Protein AF-A0A6I7Q7Q7-F1 (afdb_monomer_lite)

pLDDT: mean 80.79, std 15.08, range [44.06, 97.94]

Radius of gyration: 27.48 Å; chains: 1; bounding box: 66×30×80 Å

Secondary structure (DSSP, 8-state):
-HHHHHHHHHHHHHHHHHHHTTT----GGGHHHHHHHHHHHHHHHHHH-TT-EETTEEHHHHHHHHHHHHHHHHHHTS--HHHHHHHHHHHHHHHTTSHHHHHHHHHHHHHTT-HHHHHHHHHHHHHHS-SSTTHHHHHHHHHHHHHHHHHHHHHHHHHTTHHHHHHHHHHHHHHHHHHHHS--HHHHHHHHHHHHHHHHHHHHH--

Foldseek 3Di:
DVLQVQLVVLLVVLVVVCVVCVNPCPPCVVSVVSLVSSLVSLVVVCVVPVQDDDPNHGSLLSNLSSLLSVLVNCCNNVVNLVSSCVSLVSSCVRPVLALSSLLSQLVSCVSVVVLVSNLVSLVSSLVSDDPDPVNVVSVVSNCVSVVVVVVVVVVVVCVVCPVVVVVVVVVLVVLVVVCVVDVDVVSVVVNVVVVVVVVVVVVVVVD

Structure (mmCIF, N/CA/C/O backbone):
data_AF-A0A6I7Q7Q7-F1
#
_entry.id   AF-A0A6I7Q7Q7-F1
#
loop_
_atom_site.group_PDB
_atom_site.id
_atom_site.type_symbol
_atom_site.label_atom_id
_atom_site.label_alt_id
_atom_site.label_comp_id
_atom_site.label_asym_id
_atom_site.label_entity_id
_atom_site.label_seq_id
_atom_site.pdbx_PDB_ins_code
_atom_site.Cartn_x
_atom_site.Cartn_y
_atom_site.Cartn_z
_atom_site.occupancy
_atom_site.B_iso_or_equiv
_atom_site.auth_seq_id
_atom_site.auth_comp_id
_atom_site.auth_asym_id
_atom_site.auth_atom_id
_atom_site.pdbx_PDB_model_num
ATOM 1 N N . MET A 1 1 ? -17.753 1.278 19.383 1.00 64.31 1 MET A N 1
ATOM 2 C CA . MET A 1 1 ? -18.308 1.015 18.035 1.00 64.31 1 MET A CA 1
ATOM 3 C C . MET A 1 1 ? -18.525 2.284 17.211 1.00 64.31 1 MET A C 1
ATOM 5 O O . MET A 1 1 ? -17.994 2.345 16.115 1.00 64.31 1 MET A O 1
ATOM 9 N N . GLN A 1 2 ? -19.204 3.325 17.717 1.00 84.56 2 GLN A N 1
ATOM 10 C CA . GLN A 1 2 ? -19.480 4.545 16.929 1.00 84.56 2 GLN A CA 1
ATOM 11 C C . GLN A 1 2 ? -18.219 5.248 16.371 1.00 84.56 2 GLN A C 1
ATOM 13 O O . GLN A 1 2 ? -18.250 5.724 15.243 1.00 84.56 2 GLN A O 1
ATOM 18 N N . ALA A 1 3 ? -17.107 5.260 17.116 1.00 83.94 3 ALA A N 1
ATOM 19 C CA . ALA A 1 3 ? -15.824 5.809 16.654 1.00 83.94 3 ALA A CA 1
ATOM 20 C C . ALA A 1 3 ? -15.218 5.023 15.472 1.00 83.94 3 ALA A C 1
ATOM 22 O O . ALA A 1 3 ? -14.755 5.613 14.501 1.00 83.94 3 ALA A O 1
ATOM 23 N N . LEU A 1 4 ? -15.287 3.686 15.502 1.00 86.94 4 LEU A N 1
ATOM 24 C CA . LEU A 1 4 ? -14.744 2.838 14.434 1.00 86.94 4 LEU A CA 1
ATOM 25 C C . LEU A 1 4 ? -15.575 2.955 13.145 1.00 86.94 4 LEU A C 1
ATOM 27 O O . LEU A 1 4 ? -15.013 3.046 12.061 1.00 86.94 4 LEU A O 1
ATOM 31 N N . ALA A 1 5 ? -16.899 3.075 13.275 1.00 88.69 5 ALA A N 1
ATOM 32 C CA . ALA A 1 5 ? -17.790 3.361 12.150 1.00 88.69 5 ALA A CA 1
ATOM 33 C C . ALA A 1 5 ? -17.533 4.749 11.522 1.00 88.69 5 ALA A C 1
ATOM 35 O O . ALA A 1 5 ? -17.623 4.908 10.308 1.00 88.69 5 ALA A O 1
ATOM 36 N N . ARG A 1 6 ? -17.177 5.764 12.327 1.00 89.44 6 ARG A N 1
ATOM 37 C CA . ARG A 1 6 ? -16.763 7.081 11.806 1.00 89.44 6 ARG A CA 1
ATOM 38 C C . ARG A 1 6 ? -15.438 7.005 11.056 1.00 89.44 6 ARG A C 1
ATOM 40 O O . ARG A 1 6 ? -15.322 7.591 9.986 1.00 89.44 6 ARG A O 1
ATOM 47 N N . ALA A 1 7 ? -14.458 6.285 11.603 1.00 87.25 7 ALA A N 1
ATOM 48 C CA . ALA A 1 7 ? -13.179 6.079 10.933 1.00 87.25 7 ALA A CA 1
ATOM 49 C C . ALA A 1 7 ? -13.357 5.360 9.587 1.00 87.25 7 ALA A C 1
ATOM 51 O O . ALA A 1 7 ? -12.779 5.785 8.592 1.00 87.25 7 ALA A O 1
ATOM 52 N N . GLU A 1 8 ? -14.202 4.328 9.539 1.00 90.69 8 GLU A N 1
ATOM 53 C CA . GLU A 1 8 ? -14.578 3.643 8.298 1.00 90.69 8 GLU A CA 1
ATOM 54 C C . GLU A 1 8 ? -15.187 4.608 7.273 1.00 90.69 8 GLU A C 1
ATOM 56 O O . GLU A 1 8 ? -14.752 4.617 6.124 1.00 90.69 8 GLU A O 1
ATOM 61 N N . ALA A 1 9 ? -16.133 5.459 7.684 1.00 90.06 9 ALA A N 1
ATOM 62 C CA . ALA A 1 9 ? -16.759 6.430 6.788 1.00 90.06 9 ALA A CA 1
ATOM 63 C C . ALA A 1 9 ? -15.745 7.429 6.198 1.00 90.06 9 ALA A C 1
ATOM 65 O O . ALA A 1 9 ? -15.763 7.681 4.995 1.00 90.06 9 ALA A O 1
ATOM 66 N N . LEU A 1 10 ? -14.825 7.943 7.022 1.00 89.06 10 LEU A N 1
ATOM 67 C CA . LEU A 1 10 ? -13.757 8.849 6.581 1.00 89.06 10 LEU A CA 1
ATOM 68 C C . LEU A 1 10 ? -12.797 8.168 5.593 1.00 89.06 10 LEU A C 1
ATOM 70 O O . LEU A 1 10 ? -12.411 8.760 4.589 1.00 89.06 10 LEU A O 1
ATOM 74 N N . VAL A 1 11 ? -12.417 6.913 5.853 1.00 88.00 11 VAL A N 1
ATOM 75 C CA . VAL A 1 11 ? -11.558 6.143 4.938 1.00 88.00 11 VAL A CA 1
ATOM 76 C C . VAL A 1 11 ? -12.281 5.852 3.623 1.00 88.00 11 VAL A C 1
ATOM 78 O O . VAL A 1 11 ? -11.675 5.975 2.562 1.00 88.00 11 VAL A O 1
ATOM 81 N N . ALA A 1 12 ? -13.569 5.507 3.673 1.00 87.50 12 ALA A N 1
ATOM 82 C CA . ALA A 1 12 ? -14.373 5.261 2.481 1.00 87.50 12 ALA A CA 1
ATOM 83 C C . ALA A 1 12 ? -14.490 6.514 1.599 1.00 87.50 12 ALA A C 1
ATOM 85 O O . ALA A 1 12 ? -14.380 6.412 0.380 1.00 87.50 12 ALA A O 1
ATOM 86 N N . GLU A 1 13 ? -14.648 7.700 2.194 1.00 85.06 13 GLU A N 1
ATOM 87 C CA . GLU A 1 13 ? -14.657 8.972 1.462 1.00 85.06 13 GLU A CA 1
ATOM 88 C C . GLU A 1 13 ? -13.333 9.215 0.720 1.00 85.06 13 GLU A C 1
ATOM 90 O O . GLU A 1 13 ? -13.333 9.557 -0.467 1.00 85.06 13 GLU A O 1
ATOM 95 N N . VAL A 1 14 ? -12.200 8.968 1.388 1.00 83.62 14 VAL A N 1
ATOM 96 C CA . VAL A 1 14 ? -10.869 9.061 0.769 1.00 83.62 14 VAL A CA 1
ATOM 97 C C . VAL A 1 14 ? -10.751 8.080 -0.397 1.00 83.62 14 VAL A C 1
ATOM 99 O O . VAL A 1 14 ? -10.344 8.471 -1.486 1.00 83.62 14 VAL A O 1
ATOM 102 N N . GLU A 1 15 ? -11.149 6.823 -0.213 1.00 80.38 15 GLU A N 1
ATOM 103 C CA . GLU A 1 15 ? -11.048 5.792 -1.250 1.00 80.38 15 GLU A CA 1
ATOM 104 C C . GLU A 1 15 ? -11.933 6.066 -2.468 1.00 80.38 15 GLU A C 1
ATOM 106 O O . GLU A 1 15 ? -11.463 5.937 -3.599 1.00 80.38 15 GLU A O 1
ATOM 111 N N . VAL A 1 16 ? -13.184 6.485 -2.260 1.00 77.19 16 VAL A N 1
ATOM 112 C CA . VAL A 1 16 ? -14.093 6.864 -3.352 1.00 77.19 16 VAL A CA 1
ATOM 113 C C . VAL A 1 16 ? -13.509 8.032 -4.140 1.00 77.19 16 VAL A C 1
ATOM 115 O O . VAL A 1 16 ? -13.499 8.004 -5.372 1.00 77.19 16 VAL A O 1
ATOM 118 N N . THR A 1 17 ? -12.966 9.034 -3.447 1.00 69.31 17 THR A N 1
ATOM 119 C CA . THR A 1 17 ? -12.358 10.190 -4.112 1.00 69.31 17 THR A CA 1
ATOM 120 C C . THR A 1 17 ? -11.103 9.781 -4.888 1.00 69.31 17 THR A C 1
ATOM 122 O O . THR A 1 17 ? -10.924 10.192 -6.032 1.00 69.31 17 THR A O 1
ATOM 125 N N . LEU A 1 18 ? -10.267 8.899 -4.332 1.00 67.56 18 LEU A N 1
ATOM 126 C CA . LEU A 1 18 ? -9.094 8.350 -5.022 1.00 67.56 18 LEU A CA 1
ATOM 127 C C . LEU A 1 18 ? -9.467 7.559 -6.287 1.00 67.56 18 LEU A C 1
ATOM 129 O O . LEU A 1 18 ? -8.812 7.706 -7.322 1.00 67.56 18 LEU A O 1
ATOM 133 N N . GLN A 1 19 ? -10.534 6.757 -6.233 1.00 66.50 19 GLN A N 1
ATOM 134 C CA . GLN A 1 19 ? -11.041 6.012 -7.389 1.00 66.50 19 GLN A CA 1
ATOM 135 C C . GLN A 1 19 ? -11.575 6.943 -8.485 1.00 66.50 19 GLN A C 1
ATOM 137 O O . GLN A 1 19 ? -11.262 6.753 -9.662 1.00 66.50 19 GLN A O 1
ATOM 142 N N . GLN A 1 20 ? -12.334 7.978 -8.111 1.00 61.12 20 GLN A N 1
ATOM 143 C CA . GLN A 1 20 ? -12.886 8.969 -9.045 1.00 61.12 20 GLN A CA 1
ATOM 144 C C . GLN A 1 20 ? -11.802 9.782 -9.758 1.00 61.12 20 GLN A C 1
ATOM 146 O O . GLN A 1 20 ? -11.981 10.188 -10.907 1.00 61.12 20 GLN A O 1
ATOM 151 N N . LEU A 1 21 ? -10.651 9.969 -9.115 1.00 56.84 21 LEU A N 1
ATOM 152 C CA . LEU A 1 21 ? -9.500 10.643 -9.703 1.00 56.84 21 LEU A CA 1
ATOM 153 C C . LEU A 1 21 ? -8.709 9.759 -10.688 1.00 56.84 21 LEU A C 1
ATOM 155 O O . LEU A 1 21 ? -7.753 10.224 -11.312 1.00 56.84 21 LEU A O 1
ATOM 159 N N . GLY A 1 22 ? -9.090 8.490 -10.878 1.00 52.16 22 GLY A N 1
ATOM 160 C CA . GLY A 1 22 ? -8.488 7.605 -11.881 1.00 52.16 22 GLY A CA 1
ATOM 161 C C . GLY A 1 22 ? -6.988 7.369 -11.672 1.00 52.16 22 GLY A C 1
ATOM 162 O O . GLY A 1 22 ? -6.253 7.180 -12.643 1.00 52.16 22 GLY A O 1
ATOM 163 N N . GLY A 1 23 ? -6.517 7.436 -10.423 1.00 53.44 23 GLY A N 1
ATOM 164 C CA . GLY A 1 23 ? -5.094 7.346 -10.082 1.00 53.44 23 GLY A CA 1
ATOM 165 C C . GLY A 1 23 ? -4.289 8.626 -10.349 1.00 53.44 23 GLY A C 1
ATOM 166 O O . GLY A 1 23 ? -3.063 8.603 -10.236 1.00 53.44 23 GLY A O 1
ATOM 167 N N . LYS A 1 24 ? -4.944 9.744 -10.693 1.00 52.56 24 LYS A N 1
ATOM 168 C CA . LYS A 1 24 ? -4.334 11.078 -10.658 1.00 52.56 24 LYS A CA 1
ATOM 169 C C . LYS A 1 24 ? -4.471 11.618 -9.240 1.00 52.56 24 LYS A C 1
ATOM 171 O O . LYS A 1 24 ? -5.480 12.209 -8.888 1.00 52.56 24 LYS A O 1
ATOM 176 N N . TYR A 1 25 ? -3.464 11.354 -8.420 1.00 55.12 25 TYR A N 1
ATOM 177 C CA . TYR A 1 25 ? -3.335 11.930 -7.087 1.00 55.12 25 TYR A CA 1
ATOM 178 C C . TYR A 1 25 ? -3.125 13.444 -7.237 1.00 55.12 25 TYR A C 1
ATOM 180 O O . TYR A 1 25 ? -1.995 13.889 -7.385 1.00 55.12 25 TYR A O 1
ATOM 188 N N . GLU A 1 26 ? -4.219 14.205 -7.347 1.00 55.16 26 GLU A N 1
ATOM 189 C CA . GLU A 1 26 ? -4.274 15.600 -6.922 1.00 55.16 26 GLU A CA 1
ATOM 190 C C . GLU A 1 26 ? -5.693 15.947 -6.419 1.00 55.16 26 GLU A C 1
ATOM 192 O O . GLU A 1 26 ? -6.673 15.630 -7.100 1.00 55.16 26 GLU A O 1
ATOM 197 N N . PRO A 1 27 ? -5.843 16.630 -5.267 1.00 59.84 27 PRO A N 1
ATOM 198 C CA . PRO A 1 27 ? -4.787 17.077 -4.375 1.00 59.84 27 PRO A CA 1
ATOM 199 C C . PRO A 1 27 ? -4.904 16.304 -3.050 1.00 59.84 27 PRO A C 1
ATOM 201 O O . PRO A 1 27 ? -5.651 16.676 -2.146 1.00 59.84 27 PRO A O 1
ATOM 204 N N . GLY A 1 28 ? -4.160 15.211 -2.899 1.00 58.75 28 GLY A N 1
ATOM 205 C CA . GLY A 1 28 ? -4.201 14.325 -1.731 1.00 58.75 28 GLY A CA 1
ATOM 206 C C . GLY A 1 28 ? -3.865 14.993 -0.391 1.00 58.75 28 GLY A C 1
ATOM 207 O O . GLY A 1 28 ? -4.132 14.419 0.666 1.00 58.75 28 GLY A O 1
ATOM 208 N N . HIS A 1 29 ? -3.396 16.247 -0.402 1.00 66.38 29 HIS A N 1
ATOM 209 C CA . HIS A 1 29 ? -3.356 17.110 0.782 1.00 66.38 29 HIS A CA 1
ATOM 210 C C . HIS A 1 29 ? -4.716 17.242 1.499 1.00 66.38 29 HIS A C 1
ATOM 212 O O . HIS A 1 29 ? -4.737 17.372 2.722 1.00 66.38 29 HIS A O 1
ATOM 218 N N . SER A 1 30 ? -5.847 17.140 0.785 1.00 75.69 30 SER A N 1
ATOM 219 C CA . SER A 1 30 ? -7.186 17.220 1.378 1.00 75.69 30 SER A CA 1
ATOM 220 C C . SER A 1 30 ? -7.563 15.945 2.129 1.00 75.69 30 SER A C 1
ATOM 222 O O . SER A 1 30 ? -8.459 15.976 2.967 1.00 75.69 30 SER A O 1
ATOM 224 N N . PHE A 1 31 ? -6.869 14.830 1.871 1.00 84.38 31 PHE A N 1
ATOM 225 C CA . PHE A 1 31 ? -7.132 13.551 2.528 1.00 84.38 31 PHE A CA 1
ATOM 226 C C . PHE A 1 31 ? -6.393 13.400 3.855 1.00 84.38 31 PHE A C 1
ATOM 228 O O . PHE A 1 31 ? -6.870 12.669 4.719 1.00 84.38 31 PHE A O 1
ATOM 235 N N . LEU A 1 32 ? -5.257 14.084 4.057 1.00 86.94 32 LEU A N 1
ATOM 236 C CA . LEU A 1 32 ? -4.498 13.969 5.309 1.00 86.94 32 LEU A CA 1
ATOM 237 C C . LEU A 1 32 ? -5.335 14.317 6.548 1.00 86.94 32 LEU A C 1
ATOM 239 O O . LEU A 1 32 ? -5.337 13.497 7.461 1.00 86.94 32 LEU A O 1
ATOM 243 N N . PRO A 1 33 ? -6.105 15.425 6.587 1.00 90.19 33 PRO A N 1
ATOM 244 C CA . PRO A 1 33 ? -6.953 15.725 7.739 1.00 90.19 33 PRO A CA 1
ATOM 245 C C . PRO A 1 33 ? -7.993 14.634 8.024 1.00 90.19 33 PRO A C 1
ATOM 247 O O . PRO A 1 33 ? -8.180 14.249 9.177 1.00 90.19 33 PRO A O 1
ATOM 250 N N . ALA A 1 34 ? -8.631 14.088 6.982 1.00 91.06 34 ALA A N 1
ATOM 251 C CA . ALA A 1 34 ? -9.607 13.008 7.127 1.00 91.06 34 ALA A CA 1
ATOM 252 C C . ALA A 1 34 ? -8.951 11.717 7.649 1.00 91.06 34 ALA A C 1
ATOM 254 O O . ALA A 1 34 ? -9.480 11.067 8.550 1.00 91.06 34 ALA A O 1
ATOM 255 N N . LEU A 1 35 ? -7.765 11.372 7.137 1.00 93.62 35 LEU A N 1
ATOM 256 C CA . LEU A 1 35 ? -6.991 10.214 7.589 1.00 93.62 35 LEU A CA 1
ATOM 257 C C . LEU A 1 35 ? -6.434 10.401 9.010 1.00 93.62 35 LEU A C 1
ATOM 259 O O . LEU A 1 35 ? -6.387 9.437 9.771 1.00 93.62 35 LEU A O 1
ATOM 263 N N . ASP A 1 36 ? -6.040 11.618 9.391 1.00 94.56 36 ASP A N 1
ATOM 264 C CA . ASP A 1 36 ? -5.619 11.963 10.753 1.00 94.56 36 ASP A CA 1
ATOM 265 C C . ASP A 1 36 ? -6.777 11.802 11.741 1.00 94.56 36 ASP A C 1
ATOM 267 O O . ASP A 1 36 ? -6.618 11.181 12.796 1.00 94.56 36 ASP A O 1
ATOM 271 N N . GLN A 1 37 ? -7.962 12.294 11.374 1.00 94.75 37 GLN A N 1
ATOM 272 C CA . GLN A 1 37 ? -9.166 12.128 12.178 1.00 94.75 37 GLN A CA 1
ATOM 273 C C . GLN A 1 37 ? -9.574 10.651 12.278 1.00 94.75 37 GLN A C 1
ATOM 275 O O . GLN A 1 37 ? -9.862 10.170 13.375 1.00 94.75 37 GLN A O 1
ATOM 280 N N . ALA A 1 38 ? -9.534 9.902 11.172 1.00 95.19 38 ALA A N 1
ATOM 281 C CA . ALA A 1 38 ? -9.803 8.466 11.178 1.00 95.19 38 ALA A CA 1
ATOM 282 C C . ALA A 1 38 ? -8.810 7.707 12.075 1.00 95.19 38 ALA A C 1
ATOM 284 O O . ALA A 1 38 ? -9.208 6.817 12.830 1.00 95.19 38 ALA A O 1
ATOM 285 N N . GLU A 1 39 ? -7.523 8.069 12.043 1.00 96.12 39 GLU A N 1
ATOM 286 C CA . GLU A 1 39 ? -6.494 7.485 12.908 1.00 96.12 39 GLU A CA 1
ATOM 287 C C . GLU A 1 39 ? -6.792 7.757 14.388 1.00 96.12 39 GLU A C 1
ATOM 289 O O . GLU A 1 39 ? -6.698 6.843 15.213 1.00 96.12 39 GLU A O 1
ATOM 294 N N . GLN A 1 40 ? -7.182 8.988 14.732 1.00 95.75 40 GLN A N 1
ATOM 295 C CA . GLN A 1 40 ? -7.541 9.372 16.097 1.00 95.75 40 GLN A CA 1
ATOM 296 C C . GLN A 1 40 ? -8.760 8.593 16.609 1.00 95.75 40 GLN A C 1
ATOM 298 O O . GLN A 1 40 ? -8.692 7.996 17.685 1.00 95.75 40 GLN A O 1
ATOM 303 N N . GLU A 1 41 ? -9.840 8.548 15.830 1.00 94.12 41 GLU A N 1
ATOM 304 C CA . GLU A 1 41 ? -11.072 7.820 16.165 1.00 94.12 41 GLU A CA 1
ATOM 305 C C . GLU A 1 41 ? -10.800 6.314 16.325 1.00 94.12 41 GLU A C 1
ATOM 307 O O . GLU A 1 41 ? -11.255 5.681 17.281 1.00 94.12 41 GLU A O 1
ATOM 312 N N . THR A 1 42 ? -9.968 5.737 15.453 1.00 94.81 42 THR A N 1
ATOM 313 C CA . THR A 1 42 ? -9.583 4.320 15.539 1.00 94.81 42 THR A CA 1
ATOM 314 C C . THR A 1 42 ? -8.715 4.044 16.770 1.00 94.81 42 THR A C 1
ATOM 316 O O . THR A 1 42 ? -8.907 3.039 17.457 1.00 94.81 42 THR A O 1
ATOM 319 N N . ARG A 1 43 ? -7.781 4.942 17.116 1.00 95.00 43 ARG A N 1
ATOM 320 C CA . ARG A 1 43 ? -6.987 4.830 18.353 1.00 95.00 43 ARG A CA 1
ATOM 321 C C . ARG A 1 43 ? -7.861 4.921 19.597 1.00 95.00 43 ARG A C 1
ATOM 323 O O . ARG A 1 43 ? -7.646 4.151 20.531 1.00 95.00 43 ARG A O 1
ATOM 330 N N . GLN A 1 44 ? -8.846 5.815 19.605 1.00 93.81 44 GLN A N 1
ATOM 331 C CA . GLN A 1 44 ? -9.809 5.916 20.697 1.00 93.81 44 GLN A CA 1
ATOM 332 C C . GLN A 1 44 ? -10.652 4.640 20.805 1.00 93.81 44 GLN A C 1
ATOM 334 O O . GLN A 1 44 ? -10.808 4.102 21.899 1.00 93.81 44 GLN A O 1
ATOM 339 N N . ALA A 1 45 ? -11.133 4.104 19.679 1.00 92.81 45 ALA A N 1
ATOM 340 C CA . ALA A 1 45 ? -11.843 2.828 19.652 1.00 92.81 45 ALA A CA 1
ATOM 341 C C . ALA A 1 45 ? -10.987 1.693 20.239 1.00 92.81 45 ALA A C 1
ATOM 343 O O . ALA A 1 45 ? -11.479 0.949 21.080 1.00 92.81 45 ALA A O 1
ATOM 344 N N . ARG A 1 46 ? -9.698 1.623 19.879 1.00 94.38 46 ARG A N 1
ATOM 345 C CA . ARG A 1 46 ? -8.743 0.626 20.393 1.00 94.38 46 ARG A CA 1
ATOM 346 C C . ARG A 1 46 ? -8.486 0.749 21.893 1.00 94.38 46 ARG A C 1
ATOM 348 O O . ARG A 1 46 ? -8.283 -0.260 22.556 1.00 94.38 46 ARG A O 1
ATOM 355 N N . GLN A 1 47 ? -8.442 1.971 22.424 1.00 94.25 47 GLN A N 1
ATOM 356 C CA . GLN A 1 47 ? -8.271 2.206 23.863 1.00 94.25 47 GLN A CA 1
ATOM 357 C C . GLN A 1 47 ? -9.483 1.731 24.665 1.00 94.25 47 GLN A C 1
ATOM 359 O O . GLN A 1 47 ? -9.318 1.205 25.762 1.00 94.25 47 GLN A O 1
ATOM 364 N N . LEU A 1 48 ? -10.685 1.927 24.121 1.00 94.25 48 LEU A N 1
ATOM 365 C CA . LEU A 1 48 ? -11.931 1.498 24.752 1.00 94.25 48 LEU A CA 1
ATOM 366 C C . LEU A 1 48 ? -12.129 -0.016 24.644 1.00 94.25 48 LEU A C 1
ATOM 368 O O . LEU A 1 48 ? -12.563 -0.646 25.604 1.00 94.25 48 LEU A O 1
ATOM 372 N N . ASP A 1 49 ? -11.813 -0.585 23.484 1.00 93.00 49 ASP A N 1
ATOM 373 C CA . ASP A 1 49 ? -11.911 -2.013 23.217 1.00 93.00 49 ASP A CA 1
ATOM 374 C C . ASP A 1 49 ? -10.809 -2.456 22.233 1.00 93.00 49 ASP A C 1
ATOM 376 O O . ASP A 1 49 ? -10.922 -2.252 21.018 1.00 93.00 49 ASP A O 1
ATOM 380 N N . PRO A 1 50 ? -9.733 -3.093 22.732 1.00 92.19 50 PRO A N 1
ATOM 381 C CA . PRO A 1 50 ? -8.644 -3.594 21.896 1.00 92.19 50 PRO A CA 1
ATOM 382 C C . PRO A 1 50 ? -9.056 -4.704 20.924 1.00 92.19 50 PRO A C 1
ATOM 384 O O . PRO A 1 50 ? -8.311 -4.988 19.989 1.00 92.19 50 PRO A O 1
ATOM 387 N N . LYS A 1 51 ? -10.206 -5.349 21.152 1.00 91.75 51 LYS A N 1
ATOM 388 C CA . LYS A 1 51 ? -10.759 -6.404 20.295 1.00 91.75 51 LYS A CA 1
ATOM 389 C C . LYS A 1 51 ? -11.930 -5.904 19.452 1.00 91.75 51 LYS A C 1
ATOM 391 O O . LYS A 1 51 ? -12.634 -6.720 18.868 1.00 91.75 51 LYS A O 1
ATOM 396 N N . ALA A 1 52 ? -12.137 -4.588 19.380 1.00 91.50 52 ALA A N 1
ATOM 397 C CA . ALA A 1 52 ? -13.172 -4.023 18.536 1.00 91.50 52 ALA A CA 1
ATOM 398 C C . ALA A 1 52 ? -12.968 -4.455 17.080 1.00 91.50 52 ALA A C 1
ATOM 400 O O . ALA A 1 52 ? -11.859 -4.400 16.539 1.00 91.50 52 ALA A O 1
ATOM 401 N N . GLU A 1 53 ? -14.068 -4.834 16.445 1.00 91.56 53 GLU A N 1
ATOM 402 C CA . GLU A 1 53 ? -14.131 -5.209 15.040 1.00 91.56 53 GLU A CA 1
ATOM 403 C C . GLU A 1 53 ? -15.220 -4.392 14.347 1.00 91.56 53 GLU A C 1
ATOM 405 O O . GLU A 1 53 ? -16.228 -4.025 14.953 1.00 91.56 53 GLU A O 1
ATOM 410 N N . GLN A 1 54 ? -15.002 -4.090 13.072 1.00 89.50 54 GLN A N 1
ATOM 411 C CA . GLN A 1 54 ? -15.954 -3.393 12.216 1.00 89.50 54 GLN A CA 1
ATOM 412 C C . GLN A 1 54 ? -15.778 -3.902 10.788 1.00 89.50 54 GLN A C 1
ATOM 414 O O . GLN A 1 54 ? -14.651 -3.978 10.294 1.00 89.50 54 GLN A O 1
ATOM 419 N N . SER A 1 55 ? -16.888 -4.271 10.145 1.00 86.50 55 SER A N 1
ATOM 420 C CA . SER A 1 55 ? -16.909 -4.801 8.772 1.00 86.50 55 SER A CA 1
ATOM 421 C C . SER A 1 55 ? -15.977 -6.006 8.559 1.00 86.50 55 SER A C 1
ATOM 423 O O . SER A 1 55 ? -15.384 -6.162 7.498 1.00 86.50 55 SER A O 1
ATOM 425 N N . GLY A 1 56 ? -15.824 -6.851 9.587 1.00 86.94 56 GLY A N 1
ATOM 426 C CA . GLY A 1 56 ? -14.955 -8.035 9.556 1.00 86.94 56 GLY A CA 1
ATOM 427 C C . GLY A 1 56 ? -13.461 -7.752 9.758 1.00 86.94 56 GLY A C 1
ATOM 428 O O . GLY A 1 56 ? -12.659 -8.679 9.686 1.00 86.94 56 GLY A O 1
ATOM 429 N N . TYR A 1 57 ? -13.076 -6.502 10.034 1.00 89.25 57 TYR A N 1
ATOM 430 C CA . TYR A 1 57 ? -11.693 -6.115 10.311 1.00 89.25 57 TYR A CA 1
ATOM 431 C C . TYR A 1 57 ? -11.517 -5.682 11.765 1.00 89.25 57 TYR A C 1
ATOM 433 O O . TYR A 1 57 ? -12.312 -4.904 12.299 1.00 89.25 57 TYR A O 1
ATOM 441 N N . SER A 1 58 ? -10.428 -6.135 12.389 1.00 93.88 58 SER A N 1
ATOM 442 C CA . SER A 1 58 ? -10.031 -5.686 13.724 1.00 93.88 58 SER A CA 1
ATOM 443 C C . SER A 1 58 ? -9.625 -4.214 13.728 1.00 93.88 58 SER A C 1
ATOM 445 O O . SER A 1 58 ? -9.203 -3.649 12.715 1.00 93.88 58 SER A O 1
ATOM 447 N N . VAL A 1 59 ? -9.694 -3.585 14.899 1.00 94.25 59 VAL A N 1
ATOM 448 C CA . VAL A 1 59 ? -9.259 -2.198 15.094 1.00 94.25 59 VAL A CA 1
ATOM 449 C C . VAL A 1 59 ? -7.791 -1.973 14.699 1.00 94.25 59 VAL A C 1
ATOM 451 O O . VAL A 1 59 ? -7.440 -0.911 14.186 1.00 94.25 59 VAL A O 1
ATOM 454 N N . ASP A 1 60 ? -6.927 -2.981 14.862 1.00 94.19 60 ASP A N 1
ATOM 455 C CA . ASP A 1 60 ? -5.534 -2.916 14.409 1.00 94.19 60 ASP A CA 1
ATOM 456 C C . ASP A 1 60 ? -5.419 -2.990 12.878 1.00 94.19 60 ASP A C 1
ATOM 458 O O . ASP A 1 60 ? -4.615 -2.256 12.295 1.00 94.19 60 ASP A O 1
ATOM 462 N N . CYS A 1 61 ? -6.267 -3.775 12.208 1.00 93.88 61 CYS A N 1
ATOM 463 C CA . CYS A 1 61 ? -6.365 -3.766 10.748 1.00 93.88 61 CYS A CA 1
ATOM 464 C C . CYS A 1 61 ? -6.876 -2.426 10.208 1.00 93.88 61 CYS A C 1
ATOM 466 O O . CYS A 1 61 ? -6.309 -1.909 9.244 1.00 93.88 61 CYS A O 1
ATOM 468 N N . TRP A 1 62 ? -7.848 -1.796 10.870 1.00 94.50 62 TRP A N 1
ATOM 469 C CA . TRP A 1 62 ? -8.280 -0.439 10.522 1.00 94.50 62 TRP A CA 1
ATOM 470 C C . TRP A 1 62 ? -7.146 0.585 10.639 1.00 94.50 62 TRP A C 1
ATOM 472 O O . TRP A 1 62 ? -6.918 1.355 9.704 1.00 94.50 62 TRP A O 1
ATOM 482 N N . LEU A 1 63 ? -6.361 0.543 11.724 1.00 95.31 63 LEU A N 1
ATOM 483 C CA . LEU A 1 63 ? -5.159 1.380 11.849 1.00 95.31 63 LEU A CA 1
ATOM 484 C C . LEU A 1 63 ? -4.153 1.105 10.729 1.00 95.31 63 LEU A C 1
ATOM 486 O O . LEU A 1 63 ? -3.577 2.046 10.184 1.00 95.31 63 LEU A O 1
ATOM 490 N N . GLY A 1 64 ? -3.942 -0.165 10.377 1.00 95.62 64 GLY A N 1
ATOM 491 C CA . GLY A 1 64 ? -3.069 -0.544 9.270 1.00 95.62 64 GLY A CA 1
ATOM 492 C C . GLY A 1 64 ? -3.523 0.071 7.946 1.00 95.62 64 GLY A C 1
ATOM 493 O O . GLY A 1 64 ? -2.731 0.710 7.257 1.00 95.62 64 GLY A O 1
ATOM 494 N N . ARG A 1 65 ? -4.815 -0.033 7.627 1.00 93.44 65 ARG A N 1
ATOM 495 C CA . ARG A 1 65 ? -5.405 0.544 6.411 1.00 93.44 65 ARG A CA 1
ATOM 496 C C . ARG A 1 65 ? -5.197 2.061 6.343 1.00 93.44 65 ARG A C 1
ATOM 498 O O . ARG A 1 65 ? -4.735 2.572 5.328 1.00 93.44 65 ARG A O 1
ATOM 505 N N . ILE A 1 66 ? -5.466 2.774 7.437 1.00 95.31 66 ILE A N 1
ATOM 506 C CA . ILE A 1 66 ? -5.275 4.232 7.514 1.00 95.31 66 ILE A CA 1
ATOM 507 C C . ILE A 1 66 ? -3.801 4.606 7.305 1.00 95.31 66 ILE A C 1
ATOM 509 O O . ILE A 1 66 ? -3.491 5.516 6.536 1.00 95.31 66 ILE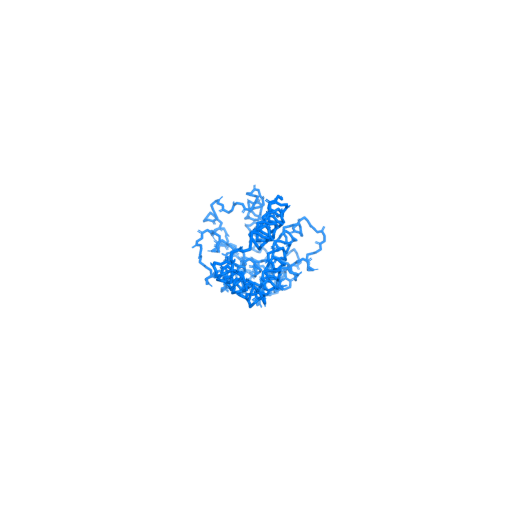 A O 1
ATOM 513 N N . LEU A 1 67 ? -2.875 3.888 7.949 1.00 96.50 67 LEU A N 1
ATOM 514 C CA . LEU A 1 67 ? -1.438 4.131 7.805 1.00 96.50 67 LEU A CA 1
ATOM 515 C C . LEU A 1 67 ? -0.944 3.894 6.374 1.00 96.50 67 LEU A C 1
ATOM 517 O O . LEU A 1 67 ? -0.138 4.682 5.881 1.00 96.50 67 LEU A O 1
ATOM 521 N N . ALA A 1 68 ? -1.441 2.859 5.694 1.00 94.38 68 ALA A N 1
ATOM 522 C CA . ALA A 1 68 ? -1.094 2.597 4.302 1.00 94.38 68 ALA A CA 1
ATOM 523 C C . ALA A 1 68 ? -1.560 3.733 3.377 1.00 94.38 68 ALA A C 1
ATOM 525 O O . ALA A 1 68 ? -0.751 4.245 2.603 1.00 94.38 68 ALA A O 1
ATOM 526 N N . HIS A 1 69 ? -2.801 4.210 3.529 1.00 91.62 69 HIS A N 1
ATOM 527 C CA . HIS A 1 69 ? -3.313 5.366 2.776 1.00 91.62 69 HIS A CA 1
ATOM 528 C C . HIS A 1 69 ? -2.503 6.636 3.025 1.00 91.62 69 HIS A C 1
ATOM 530 O O . HIS A 1 69 ? -2.114 7.318 2.079 1.00 91.62 69 HIS A O 1
ATOM 536 N N . LYS A 1 70 ? -2.155 6.925 4.284 1.00 93.25 70 LYS A N 1
ATOM 537 C CA . LYS A 1 70 ? -1.256 8.045 4.608 1.00 93.25 70 LYS A CA 1
ATOM 538 C C . LYS A 1 70 ? 0.104 7.883 3.933 1.00 93.25 70 LYS A C 1
ATOM 540 O O . LYS A 1 70 ? 0.652 8.858 3.430 1.00 93.25 70 LYS A O 1
ATOM 545 N N . GLY A 1 71 ? 0.639 6.663 3.892 1.00 93.38 71 GLY A N 1
ATOM 546 C CA . GLY A 1 71 ? 1.866 6.346 3.167 1.00 93.38 71 GLY A CA 1
ATOM 547 C C . GLY A 1 71 ? 1.767 6.657 1.671 1.00 93.38 71 GLY A C 1
ATOM 548 O O . GLY A 1 71 ? 2.671 7.285 1.124 1.00 93.38 71 GLY A O 1
ATOM 549 N N . LEU A 1 72 ? 0.658 6.292 1.025 1.00 90.50 72 LEU A N 1
ATOM 550 C CA . LEU A 1 72 ? 0.415 6.599 -0.388 1.00 90.50 72 LEU A CA 1
ATOM 551 C C . LEU A 1 72 ? 0.299 8.104 -0.646 1.00 90.50 72 LEU A C 1
ATOM 553 O O . LEU A 1 72 ? 0.915 8.606 -1.584 1.00 90.50 72 LEU A O 1
ATOM 557 N N . VAL A 1 73 ? -0.406 8.842 0.213 1.00 88.88 73 VAL A N 1
ATOM 558 C CA . VAL A 1 73 ? -0.487 10.308 0.117 1.00 88.88 73 VAL A CA 1
ATOM 559 C C . VAL A 1 73 ? 0.903 10.941 0.253 1.00 88.88 73 VAL A C 1
ATOM 561 O O . VAL A 1 73 ? 1.296 11.761 -0.574 1.00 88.88 73 VAL A O 1
ATOM 564 N N . LEU A 1 74 ? 1.701 10.517 1.241 1.00 90.38 74 LEU A N 1
ATOM 565 C CA . LEU A 1 74 ? 3.087 10.979 1.403 1.00 90.38 74 LEU A CA 1
ATOM 566 C C . LEU A 1 74 ? 3.961 10.664 0.184 1.00 90.38 74 LEU A C 1
ATOM 568 O O . LEU A 1 74 ? 4.837 11.458 -0.168 1.00 90.38 74 LEU A O 1
ATOM 572 N N . LEU A 1 75 ? 3.740 9.514 -0.454 1.00 89.69 75 LEU A N 1
ATOM 573 C CA . LEU A 1 75 ? 4.484 9.098 -1.633 1.00 89.69 75 LEU A CA 1
ATOM 574 C C . LEU A 1 75 ? 4.150 9.955 -2.858 1.00 89.69 75 LEU A C 1
ATOM 576 O O . LEU A 1 75 ? 5.064 10.454 -3.520 1.00 89.69 75 LEU A O 1
ATOM 580 N N . PHE A 1 76 ? 2.865 10.077 -3.184 1.00 85.69 76 PHE A N 1
ATOM 581 C CA . PHE A 1 76 ? 2.433 10.650 -4.455 1.00 85.69 76 PHE A CA 1
ATOM 582 C C . PHE A 1 76 ? 2.371 12.175 -4.434 1.00 85.69 76 PHE A C 1
ATOM 584 O O . PHE A 1 76 ? 2.802 12.787 -5.403 1.00 85.69 76 PHE A O 1
ATOM 591 N N . GLU A 1 77 ? 1.939 12.776 -3.325 1.00 83.81 77 GLU A N 1
ATOM 592 C CA . GLU A 1 77 ? 1.743 14.231 -3.223 1.00 83.81 77 GLU A CA 1
ATOM 593 C C . GLU A 1 77 ? 2.988 14.943 -2.704 1.00 83.81 77 GLU A C 1
ATOM 595 O O . GLU A 1 77 ? 3.408 15.978 -3.210 1.00 83.81 77 GLU A O 1
ATOM 600 N N . PHE A 1 78 ? 3.601 14.379 -1.663 1.00 87.12 78 PHE A N 1
ATOM 601 C CA . PHE A 1 78 ? 4.714 15.028 -0.971 1.00 87.12 78 PHE A CA 1
ATOM 602 C C . PHE A 1 78 ? 6.078 14.490 -1.409 1.00 87.12 78 PHE A C 1
ATOM 604 O O . PHE A 1 78 ? 7.111 15.001 -0.976 1.00 87.12 78 PHE A O 1
ATOM 611 N N . HIS A 1 79 ? 6.103 13.442 -2.240 1.00 88.19 79 HIS A N 1
ATOM 612 C CA . HIS A 1 79 ? 7.317 12.753 -2.690 1.00 88.19 79 HIS A CA 1
ATOM 613 C C . HIS A 1 79 ? 8.235 12.283 -1.544 1.00 88.19 79 HIS A C 1
ATOM 615 O O . HIS A 1 79 ? 9.438 12.066 -1.726 1.00 88.19 79 HIS A O 1
ATOM 621 N N . GLN A 1 80 ? 7.674 12.056 -0.354 1.00 93.50 80 GLN A N 1
ATOM 622 C CA . GLN A 1 80 ? 8.405 11.672 0.852 1.00 93.50 80 GLN A CA 1
ATOM 623 C C . GLN A 1 80 ? 8.545 10.151 0.949 1.00 93.50 80 GLN A C 1
ATOM 625 O O . GLN A 1 80 ? 7.975 9.504 1.825 1.00 93.50 80 GLN A O 1
ATOM 630 N N . ARG A 1 81 ? 9.342 9.561 0.052 1.00 93.56 81 ARG A N 1
ATOM 631 C CA . ARG A 1 81 ? 9.480 8.095 -0.077 1.00 93.56 81 ARG A CA 1
ATOM 632 C C . ARG A 1 81 ? 9.871 7.389 1.230 1.00 93.56 81 ARG A C 1
ATOM 634 O O . ARG A 1 81 ? 9.378 6.300 1.501 1.00 93.56 81 ARG A O 1
ATOM 641 N N . GLY A 1 82 ? 10.742 8.000 2.039 1.00 95.06 82 GLY A N 1
ATOM 642 C CA . GLY A 1 82 ? 11.168 7.441 3.329 1.00 95.06 82 GLY A CA 1
ATOM 643 C C . GLY A 1 82 ? 10.040 7.406 4.363 1.00 95.06 82 GLY A C 1
ATOM 644 O O . GLY A 1 82 ? 9.791 6.363 4.960 1.00 95.06 82 GLY A O 1
ATOM 645 N N . ALA A 1 83 ? 9.310 8.515 4.510 1.00 96.19 83 ALA A N 1
ATOM 646 C CA . ALA A 1 83 ? 8.157 8.591 5.406 1.00 96.19 83 ALA A CA 1
ATOM 647 C C . ALA A 1 83 ? 7.017 7.677 4.929 1.00 96.19 83 ALA A C 1
ATOM 649 O O . ALA A 1 83 ? 6.387 6.998 5.736 1.00 96.19 83 ALA A O 1
ATOM 650 N N . ALA A 1 84 ? 6.793 7.597 3.614 1.00 94.94 84 ALA A N 1
ATOM 651 C CA . ALA A 1 84 ? 5.845 6.662 3.022 1.00 94.94 84 ALA A CA 1
ATOM 652 C C . ALA A 1 84 ? 6.190 5.204 3.369 1.00 94.94 84 ALA A C 1
ATOM 654 O O . ALA A 1 84 ? 5.323 4.465 3.831 1.00 94.94 84 ALA A O 1
ATOM 655 N N . LEU A 1 85 ? 7.461 4.808 3.222 1.00 97.25 85 LEU A N 1
ATOM 656 C CA . LEU A 1 85 ? 7.924 3.469 3.593 1.00 97.25 85 LEU A CA 1
ATOM 657 C C . LEU A 1 85 ? 7.702 3.179 5.074 1.00 97.25 85 LEU A C 1
ATOM 659 O O . LEU A 1 85 ? 7.190 2.115 5.409 1.00 97.25 85 LEU A O 1
ATOM 663 N N . GLU A 1 86 ? 8.044 4.115 5.954 1.00 97.94 86 GLU A N 1
ATOM 664 C CA . GLU A 1 86 ? 7.828 3.948 7.389 1.00 97.94 86 GLU A CA 1
ATOM 665 C C . GLU A 1 86 ? 6.347 3.689 7.707 1.00 97.94 86 GLU A C 1
ATOM 667 O O . GLU A 1 86 ? 6.018 2.741 8.421 1.00 97.94 86 GLU A O 1
ATOM 672 N N . ARG A 1 87 ? 5.439 4.480 7.122 1.00 96.81 87 ARG A N 1
ATOM 673 C CA . ARG A 1 87 ? 3.993 4.330 7.332 1.00 96.81 87 ARG A CA 1
ATOM 674 C C . ARG A 1 87 ? 3.464 2.995 6.825 1.00 96.81 87 ARG A C 1
ATOM 676 O O . ARG A 1 87 ? 2.715 2.335 7.542 1.00 96.81 87 ARG A O 1
ATOM 683 N N . VAL A 1 88 ? 3.872 2.573 5.632 1.00 96.38 88 VAL A N 1
ATOM 684 C CA . VAL A 1 88 ? 3.414 1.300 5.063 1.00 96.38 88 VAL A CA 1
ATOM 685 C C . VAL A 1 88 ? 4.007 0.099 5.817 1.00 96.38 88 VAL A C 1
ATOM 687 O O . VAL A 1 88 ? 3.312 -0.893 6.014 1.00 96.38 88 VAL A O 1
ATOM 690 N N . LEU A 1 89 ? 5.234 0.184 6.341 1.00 97.75 89 LEU A N 1
ATOM 691 C CA . LEU A 1 89 ? 5.786 -0.866 7.210 1.00 97.75 89 LEU A CA 1
ATOM 692 C C . LEU A 1 89 ? 5.032 -0.967 8.543 1.00 97.75 89 LEU A C 1
ATOM 694 O O . LEU A 1 89 ? 4.732 -2.070 8.999 1.00 97.75 89 LEU A O 1
ATOM 698 N N . GLN A 1 90 ? 4.670 0.170 9.147 1.00 97.50 90 GLN A N 1
ATOM 699 C CA . GLN A 1 90 ? 3.805 0.179 10.331 1.00 97.50 90 GLN A CA 1
ATOM 700 C C . GLN A 1 90 ? 2.421 -0.411 10.027 1.00 97.50 90 GLN A C 1
ATOM 702 O O . GLN A 1 90 ? 1.843 -1.080 10.882 1.00 97.50 90 GLN A O 1
ATOM 707 N N . ALA A 1 91 ? 1.895 -0.187 8.819 1.00 96.81 91 ALA A N 1
ATOM 708 C CA . ALA A 1 91 ? 0.649 -0.791 8.366 1.00 96.81 91 ALA A CA 1
ATOM 709 C C . ALA A 1 91 ? 0.762 -2.319 8.248 1.00 96.81 91 ALA A C 1
ATOM 711 O O . ALA A 1 91 ? -0.061 -3.047 8.808 1.00 96.81 91 ALA A O 1
ATOM 712 N N . ALA A 1 92 ? 1.812 -2.807 7.585 1.00 96.12 92 ALA A N 1
ATOM 713 C CA . ALA A 1 92 ? 2.074 -4.232 7.400 1.00 96.12 92 ALA A CA 1
ATOM 714 C C . ALA A 1 92 ? 2.260 -4.978 8.728 1.00 96.12 92 ALA A C 1
ATOM 716 O O . ALA A 1 92 ? 1.721 -6.069 8.898 1.00 96.12 92 ALA A O 1
ATOM 717 N N . ALA A 1 93 ? 2.925 -4.360 9.709 1.00 96.25 93 ALA A N 1
ATOM 718 C CA . ALA A 1 93 ? 3.079 -4.929 11.049 1.00 96.25 93 ALA A CA 1
ATOM 719 C C . ALA A 1 93 ? 1.742 -5.142 11.784 1.00 96.25 93 ALA A C 1
ATOM 721 O O . ALA A 1 93 ? 1.677 -5.939 12.718 1.00 96.25 93 ALA A O 1
ATOM 722 N N . ARG A 1 94 ? 0.683 -4.426 11.389 1.00 93.12 94 ARG A N 1
ATOM 723 C CA . ARG A 1 94 ? -0.651 -4.566 11.983 1.00 93.12 94 ARG A CA 1
ATOM 724 C C . ARG A 1 94 ? -1.529 -5.551 11.233 1.00 93.12 94 ARG A C 1
ATOM 726 O O . ARG A 1 94 ? -2.295 -6.263 11.870 1.00 93.12 94 ARG A O 1
ATOM 733 N N . CYS A 1 95 ? -1.474 -5.543 9.900 1.00 91.88 95 CYS A N 1
ATOM 734 C CA . CYS A 1 95 ? -2.409 -6.317 9.086 1.00 91.88 95 CYS A CA 1
ATOM 735 C C . CYS A 1 95 ? -1.898 -6.569 7.657 1.00 91.88 95 CYS A C 1
ATOM 737 O O . CYS A 1 95 ? -2.596 -6.315 6.678 1.00 91.88 95 CYS A O 1
ATOM 739 N N . GLY A 1 96 ? -0.658 -7.049 7.529 1.00 89.12 96 GLY A N 1
ATOM 740 C CA . GLY A 1 96 ? 0.018 -7.267 6.242 1.00 89.12 96 GLY A CA 1
ATOM 741 C C . GLY A 1 96 ? -0.704 -8.192 5.256 1.00 89.12 96 GLY A C 1
ATOM 742 O O . GLY A 1 96 ? -0.448 -8.101 4.063 1.00 89.12 96 GLY A O 1
ATOM 743 N N . GLU A 1 97 ? -1.645 -9.015 5.710 1.00 88.75 97 GLU A N 1
ATOM 744 C CA . GLU A 1 97 ? -2.470 -9.875 4.847 1.00 88.75 97 GLU A CA 1
ATOM 745 C C . GLU A 1 97 ? -3.567 -9.104 4.083 1.00 88.75 97 GLU A C 1
ATOM 747 O O . GLU A 1 97 ? -4.326 -9.688 3.314 1.00 88.75 97 GLU A O 1
ATOM 752 N N . MET A 1 98 ? -3.692 -7.783 4.272 1.00 90.38 98 MET A N 1
ATOM 753 C CA . MET A 1 98 ? -4.619 -6.980 3.475 1.00 90.38 98 MET A CA 1
ATOM 754 C C . MET A 1 98 ? -4.050 -6.682 2.078 1.00 90.38 98 MET A C 1
ATOM 756 O O . MET A 1 98 ? -2.975 -6.076 1.984 1.00 90.38 98 MET A O 1
ATOM 760 N N . PRO A 1 99 ? -4.808 -6.956 0.995 1.00 91.50 99 PRO A N 1
ATOM 761 C CA . PRO A 1 99 ? -4.378 -6.678 -0.377 1.00 91.50 99 PRO A CA 1
ATOM 762 C C . PRO A 1 99 ? -3.916 -5.234 -0.589 1.00 91.50 99 PRO A C 1
ATOM 764 O O . PRO A 1 99 ? -2.885 -4.989 -1.209 1.00 91.50 99 PRO A O 1
ATOM 767 N N . MET A 1 100 ? -4.640 -4.268 -0.011 1.00 90.38 100 MET A N 1
ATOM 768 C CA . MET A 1 100 ? -4.313 -2.846 -0.130 1.00 90.38 100 MET A CA 1
ATOM 769 C C . MET A 1 100 ? -2.961 -2.498 0.511 1.00 90.38 100 MET A C 1
ATOM 771 O O . MET A 1 100 ? -2.214 -1.684 -0.028 1.00 90.38 100 MET A O 1
ATOM 775 N N . ILE A 1 101 ? -2.598 -3.137 1.627 1.00 94.75 101 ILE A N 1
ATOM 776 C CA . ILE A 1 101 ? -1.306 -2.888 2.278 1.00 94.75 101 ILE A CA 1
ATOM 777 C C . ILE A 1 101 ? -0.169 -3.420 1.407 1.00 94.75 101 ILE A C 1
ATOM 779 O O . ILE A 1 101 ? 0.811 -2.709 1.185 1.00 94.75 101 ILE A O 1
ATOM 783 N N . GLN A 1 102 ? -0.328 -4.621 0.851 1.00 95.25 102 GLN A N 1
ATOM 784 C CA . GLN A 1 102 ? 0.632 -5.191 -0.095 1.00 95.25 102 GLN A CA 1
ATOM 785 C C . GLN A 1 102 ? 0.755 -4.335 -1.362 1.00 95.25 102 GLN A C 1
ATOM 787 O O . GLN A 1 102 ? 1.856 -4.058 -1.838 1.00 95.25 102 GLN A O 1
ATOM 792 N N . TYR A 1 103 ? -0.363 -3.809 -1.856 1.00 92.81 103 TYR A N 1
ATOM 793 C CA . TYR A 1 103 ? -0.376 -2.854 -2.957 1.00 92.81 103 TYR A CA 1
ATOM 794 C C . TYR A 1 103 ? 0.412 -1.577 -2.627 1.00 92.81 103 TYR A C 1
ATOM 796 O O . TYR A 1 103 ? 1.260 -1.145 -3.413 1.00 92.81 103 TYR A O 1
ATOM 804 N N . ALA A 1 104 ? 0.205 -1.000 -1.441 1.00 93.12 104 ALA A N 1
ATOM 805 C CA . ALA A 1 104 ? 0.947 0.177 -1.007 1.00 93.12 104 ALA A CA 1
ATOM 806 C C . ALA A 1 104 ? 2.452 -0.105 -0.865 1.00 93.12 104 ALA A C 1
ATOM 808 O O . ALA A 1 104 ? 3.275 0.726 -1.257 1.00 93.12 104 ALA A O 1
ATOM 809 N N . MET A 1 105 ? 2.827 -1.295 -0.379 1.00 96.69 105 MET A N 1
ATOM 810 C CA . MET A 1 105 ? 4.225 -1.736 -0.331 1.00 96.69 105 MET A CA 1
ATOM 811 C C . MET A 1 105 ? 4.836 -1.803 -1.729 1.00 96.69 105 MET A C 1
ATOM 813 O O . MET A 1 105 ? 5.938 -1.291 -1.938 1.00 96.69 105 MET A O 1
ATOM 817 N N . ALA A 1 106 ? 4.114 -2.376 -2.695 1.00 94.81 106 ALA A N 1
ATOM 818 C CA . ALA A 1 106 ? 4.567 -2.474 -4.076 1.00 94.81 106 ALA A CA 1
ATOM 819 C C . ALA A 1 106 ? 4.889 -1.097 -4.676 1.00 94.81 106 ALA A C 1
ATOM 821 O O . ALA A 1 106 ? 5.976 -0.896 -5.220 1.00 94.81 106 ALA A O 1
ATOM 822 N N . LEU A 1 107 ? 3.981 -0.131 -4.510 1.00 93.62 107 LEU A N 1
ATOM 823 C CA . LEU A 1 107 ? 4.141 1.236 -5.014 1.00 93.62 107 LEU A CA 1
ATOM 824 C C . LEU A 1 107 ? 5.309 1.980 -4.358 1.00 93.62 107 LEU A C 1
ATOM 826 O O . LEU A 1 107 ? 6.106 2.627 -5.042 1.00 93.62 107 LEU A O 1
ATOM 830 N N . VAL A 1 108 ? 5.444 1.877 -3.033 1.00 95.38 108 VAL A N 1
ATOM 831 C CA . VAL A 1 108 ? 6.548 2.527 -2.315 1.00 95.38 108 VAL A CA 1
ATOM 832 C C . VAL A 1 108 ? 7.891 1.925 -2.727 1.00 95.38 108 VAL A C 1
ATOM 834 O O . VAL A 1 108 ? 8.842 2.666 -2.990 1.00 95.38 108 VAL A O 1
ATOM 837 N N . TYR A 1 109 ? 7.993 0.598 -2.832 1.00 96.25 109 TYR A N 1
ATOM 838 C CA . TYR A 1 109 ? 9.231 -0.041 -3.273 1.00 96.25 109 TYR A CA 1
ATOM 839 C C . TYR A 1 109 ? 9.569 0.254 -4.731 1.00 96.25 109 TYR A C 1
ATOM 841 O O . TYR A 1 109 ? 10.744 0.468 -5.042 1.00 96.25 109 TYR A O 1
ATOM 849 N N . GLU A 1 110 ? 8.570 0.342 -5.610 1.00 93.06 110 GLU A N 1
ATOM 850 C CA . GLU A 1 110 ? 8.757 0.788 -6.991 1.00 93.06 110 GLU A CA 1
ATOM 851 C C . GLU A 1 110 ? 9.369 2.194 -7.023 1.00 93.06 110 GLU A C 1
ATOM 853 O O . GLU A 1 110 ? 10.401 2.403 -7.666 1.00 93.06 110 GLU A O 1
ATOM 858 N N . ALA A 1 111 ? 8.816 3.135 -6.255 1.00 91.44 111 ALA A N 1
ATOM 859 C CA . ALA A 1 111 ? 9.324 4.503 -6.177 1.00 91.44 111 ALA A CA 1
ATOM 860 C C . ALA A 1 111 ? 10.729 4.607 -5.555 1.00 91.44 111 ALA A C 1
ATOM 862 O O . ALA A 1 111 ? 11.489 5.531 -5.861 1.00 91.44 111 ALA A O 1
ATOM 863 N N . LEU A 1 112 ? 11.105 3.662 -4.693 1.00 94.31 112 LEU A N 1
ATOM 864 C CA . LEU A 1 112 ? 12.459 3.537 -4.144 1.00 94.31 112 LEU A CA 1
ATOM 865 C C . LEU A 1 112 ? 13.440 2.834 -5.100 1.00 94.31 112 LEU A C 1
ATOM 867 O O . LEU A 1 112 ? 14.621 2.723 -4.779 1.00 94.31 112 LEU A O 1
ATOM 871 N N . GLY A 1 113 ? 12.983 2.341 -6.255 1.00 91.69 113 GLY A N 1
ATOM 872 C CA . GLY A 1 113 ? 13.798 1.558 -7.190 1.00 91.69 113 GLY A CA 1
ATOM 873 C C . GLY A 1 113 ? 14.084 0.124 -6.724 1.00 91.69 113 GLY A C 1
ATOM 874 O O . GLY A 1 113 ? 14.862 -0.595 -7.356 1.00 91.69 113 GLY A O 1
ATOM 875 N N . ARG A 1 114 ? 13.440 -0.326 -5.641 1.00 94.31 114 ARG A N 1
ATOM 876 C CA . ARG A 1 114 ? 13.557 -1.669 -5.055 1.00 94.31 114 ARG A CA 1
ATOM 877 C C . ARG A 1 114 ? 12.621 -2.640 -5.770 1.00 94.31 114 ARG A C 1
ATOM 879 O O . ARG A 1 114 ? 11.598 -3.084 -5.263 1.00 94.31 114 ARG A O 1
ATOM 886 N N . ARG A 1 115 ? 12.952 -2.909 -7.032 1.00 91.38 115 ARG A N 1
ATOM 887 C CA . ARG A 1 115 ? 12.047 -3.565 -7.985 1.00 91.38 115 ARG A CA 1
ATOM 888 C C . ARG A 1 115 ? 11.665 -5.001 -7.620 1.00 91.38 115 ARG A C 1
ATOM 890 O O . ARG A 1 115 ? 10.565 -5.426 -7.960 1.00 91.38 115 ARG A O 1
ATOM 897 N N . LYS A 1 116 ? 12.572 -5.769 -7.008 1.00 93.81 116 LYS A N 1
ATOM 898 C CA . LYS A 1 116 ? 12.291 -7.170 -6.652 1.00 93.81 116 LYS A CA 1
ATOM 899 C C . LYS A 1 116 ? 11.214 -7.231 -5.577 1.00 93.81 116 LYS A C 1
ATOM 901 O O . LYS A 1 116 ? 10.247 -7.961 -5.734 1.00 93.81 116 LYS A O 1
ATOM 906 N N . GLU A 1 117 ? 11.368 -6.397 -4.561 1.00 95.50 117 GLU A N 1
ATOM 907 C CA . GLU A 1 117 ? 10.422 -6.231 -3.467 1.00 95.50 117 GLU A CA 1
ATOM 908 C C . GLU A 1 117 ? 9.094 -5.676 -3.989 1.00 95.50 117 GLU A C 1
ATOM 910 O O . GLU A 1 117 ? 8.035 -6.197 -3.660 1.00 95.50 117 GLU A O 1
ATOM 915 N N . ALA A 1 118 ? 9.139 -4.691 -4.893 1.00 95.31 118 ALA A N 1
ATOM 916 C CA . ALA A 1 118 ? 7.934 -4.169 -5.535 1.00 95.31 118 ALA A CA 1
ATOM 917 C C . ALA A 1 118 ? 7.129 -5.266 -6.256 1.00 95.31 118 ALA A C 1
ATOM 919 O O . ALA A 1 118 ? 5.913 -5.340 -6.108 1.00 95.31 118 ALA A O 1
ATOM 920 N N . LEU A 1 119 ? 7.809 -6.136 -7.015 1.00 95.19 119 LEU A N 1
ATOM 921 C CA . LEU A 1 119 ? 7.186 -7.268 -7.708 1.00 95.19 119 LEU A CA 1
ATOM 922 C C . LEU A 1 119 ? 6.603 -8.302 -6.743 1.00 95.19 119 LEU A C 1
ATOM 924 O O . LEU A 1 119 ? 5.514 -8.810 -6.988 1.00 95.19 119 LEU A O 1
ATOM 928 N N . GLU A 1 120 ? 7.325 -8.626 -5.674 1.00 95.69 120 GLU A N 1
ATOM 929 C CA . GLU A 1 120 ? 6.875 -9.582 -4.662 1.00 95.69 120 GLU A CA 1
ATOM 930 C C . GLU A 1 120 ? 5.573 -9.117 -4.004 1.00 95.69 120 GLU A C 1
ATOM 932 O O . GLU A 1 120 ? 4.582 -9.847 -4.010 1.00 95.69 120 GLU A O 1
ATOM 937 N N . HIS A 1 121 ? 5.539 -7.868 -3.543 1.00 95.94 121 HIS A N 1
ATOM 938 C CA . HIS A 1 121 ? 4.354 -7.296 -2.913 1.00 95.94 121 HIS A CA 1
ATOM 939 C C . HIS A 1 121 ? 3.203 -7.072 -3.903 1.00 95.94 121 HIS A C 1
ATOM 941 O O . HIS A 1 121 ? 2.045 -7.274 -3.548 1.00 95.94 121 HIS A O 1
ATOM 947 N N . ALA A 1 122 ? 3.487 -6.736 -5.168 1.00 93.94 122 ALA A N 1
ATOM 948 C CA . ALA A 1 122 ? 2.449 -6.629 -6.195 1.00 93.94 122 ALA A CA 1
ATOM 949 C C . ALA A 1 122 ? 1.770 -7.980 -6.471 1.00 93.94 122 ALA A C 1
ATOM 951 O O . ALA A 1 122 ? 0.556 -8.024 -6.657 1.00 93.94 122 ALA A O 1
ATOM 952 N N . ARG A 1 123 ? 2.531 -9.084 -6.464 1.00 94.00 123 ARG A N 1
ATOM 953 C CA . ARG A 1 123 ? 1.970 -10.440 -6.589 1.00 94.00 123 ARG A CA 1
ATOM 954 C C . ARG A 1 123 ? 1.120 -10.799 -5.385 1.00 94.00 123 ARG A C 1
ATOM 956 O O . ARG A 1 123 ? -0.031 -11.166 -5.569 1.00 94.00 123 ARG A O 1
ATOM 963 N N . GLN A 1 124 ? 1.643 -10.589 -4.177 1.00 93.94 124 GLN A N 1
ATOM 964 C CA . GLN A 1 124 ? 0.888 -10.831 -2.945 1.00 93.94 124 GLN A CA 1
ATOM 965 C C . GLN A 1 124 ? -0.422 -10.032 -2.922 1.00 93.94 124 GLN A C 1
ATOM 967 O O . GLN A 1 124 ? -1.464 -10.581 -2.589 1.00 93.94 124 GLN A O 1
ATOM 972 N N . ALA A 1 125 ? -0.405 -8.764 -3.344 1.00 92.62 125 ALA A N 1
ATOM 973 C CA . ALA A 1 125 ? -1.612 -7.945 -3.436 1.00 92.62 125 ALA A CA 1
ATOM 974 C C . ALA A 1 125 ? -2.660 -8.534 -4.393 1.00 92.62 125 ALA A C 1
ATOM 976 O O . ALA A 1 125 ? -3.848 -8.515 -4.083 1.00 92.62 125 ALA A O 1
ATOM 977 N N . VAL A 1 126 ? -2.234 -9.056 -5.548 1.00 91.50 126 VAL A N 1
ATOM 978 C CA . VAL A 1 126 ? -3.128 -9.697 -6.525 1.00 91.50 126 VAL A CA 1
ATOM 979 C C . VAL A 1 126 ? -3.633 -11.049 -6.026 1.00 91.50 126 VAL A C 1
ATOM 981 O O . VAL A 1 126 ? -4.805 -11.344 -6.230 1.00 91.50 126 VAL A O 1
ATOM 984 N N . ASP A 1 127 ? -2.783 -11.842 -5.376 1.00 91.00 127 ASP A N 1
ATOM 985 C CA . ASP A 1 127 ? -3.133 -13.168 -4.857 1.00 91.00 127 ASP A CA 1
ATOM 986 C C . ASP A 1 127 ? -4.126 -13.076 -3.689 1.00 91.00 127 ASP A C 1
ATOM 988 O O . ASP A 1 127 ? -5.046 -13.885 -3.589 1.00 91.00 127 ASP A O 1
ATOM 992 N N . LEU A 1 128 ? -3.957 -12.073 -2.820 1.00 90.44 128 LEU A N 1
ATOM 993 C CA . LEU A 1 128 ? -4.854 -11.806 -1.693 1.00 90.44 128 LEU A CA 1
ATOM 994 C C . LEU A 1 128 ? -6.146 -11.111 -2.131 1.00 90.44 128 LEU A C 1
ATOM 996 O O . LEU A 1 128 ? -7.171 -11.218 -1.455 1.00 90.44 128 LEU A O 1
ATOM 1000 N N . ALA A 1 129 ? -6.109 -10.350 -3.225 1.00 86.56 129 ALA A N 1
ATOM 1001 C CA . ALA A 1 129 ? -7.313 -9.760 -3.773 1.00 86.56 129 ALA A CA 1
ATOM 1002 C C . ALA A 1 129 ? -8.145 -10.855 -4.438 1.00 86.56 129 ALA A C 1
ATOM 1004 O O . ALA A 1 129 ? -7.840 -11.322 -5.537 1.00 86.56 129 ALA A O 1
ATOM 1005 N N . ASP A 1 130 ? -9.274 -11.190 -3.813 1.00 68.12 130 ASP A N 1
ATOM 1006 C CA . ASP A 1 130 ? -10.366 -11.850 -4.522 1.00 68.12 130 ASP A CA 1
ATOM 1007 C C . ASP A 1 130 ? -10.697 -11.067 -5.805 1.00 68.12 130 ASP A C 1
ATOM 1009 O O . ASP A 1 130 ? -10.306 -9.906 -5.951 1.00 68.12 130 ASP A O 1
ATOM 1013 N N . ARG A 1 131 ? -11.410 -11.678 -6.763 1.00 60.75 131 ARG A N 1
ATOM 1014 C CA . ARG A 1 131 ? -11.778 -11.073 -8.068 1.00 60.75 131 ARG A CA 1
ATOM 1015 C C . ARG A 1 131 ? -12.744 -9.868 -7.954 1.00 60.75 131 ARG A C 1
ATOM 1017 O O . ARG A 1 131 ? -13.719 -9.776 -8.692 1.00 60.75 131 ARG A O 1
ATOM 1024 N N . THR A 1 132 ? -12.493 -8.957 -7.028 1.00 64.88 132 THR A N 1
ATOM 1025 C CA . THR A 1 132 ? -13.139 -7.673 -6.800 1.00 64.88 132 THR A CA 1
ATOM 1026 C C . THR A 1 132 ? -12.621 -6.637 -7.794 1.00 64.88 132 THR A C 1
ATOM 1028 O O . THR A 1 132 ? -11.594 -6.819 -8.452 1.00 64.88 132 THR A O 1
ATOM 1031 N N . GLU A 1 133 ? -13.322 -5.516 -7.906 1.00 61.25 133 GLU A N 1
ATOM 1032 C CA . GLU A 1 133 ? -12.974 -4.420 -8.815 1.00 61.25 133 GLU A CA 1
ATOM 1033 C C . GLU A 1 133 ? -11.574 -3.831 -8.543 1.00 61.25 133 GLU A C 1
ATOM 1035 O O . GLU A 1 133 ? -10.829 -3.534 -9.481 1.00 61.25 133 GLU A O 1
ATOM 1040 N N . GLN A 1 134 ? -11.155 -3.786 -7.271 1.00 64.88 134 GLN A N 1
ATOM 1041 C CA . GLN A 1 134 ? -9.821 -3.338 -6.842 1.00 64.88 134 GLN A CA 1
ATOM 1042 C C . GLN A 1 134 ? -8.690 -4.243 -7.365 1.00 64.88 134 GLN A C 1
ATOM 1044 O O . GLN A 1 134 ? -7.584 -3.763 -7.620 1.00 64.88 134 GLN A O 1
ATOM 1049 N N . SER A 1 135 ? -8.971 -5.525 -7.646 1.00 72.19 135 SER A N 1
ATOM 1050 C CA . SER A 1 135 ? -7.988 -6.447 -8.237 1.00 72.19 135 SER A CA 1
ATOM 1051 C C . SER A 1 135 ? -7.472 -5.974 -9.603 1.00 72.19 135 SER A C 1
ATOM 1053 O O . SER A 1 135 ? -6.339 -6.280 -9.978 1.00 72.19 135 SER A O 1
ATOM 1055 N N . SER A 1 136 ? -8.265 -5.188 -10.344 1.00 79.88 136 SER A N 1
ATOM 1056 C CA . SER A 1 136 ? -7.862 -4.630 -11.640 1.00 79.88 136 SER A CA 1
ATOM 1057 C C . SER A 1 136 ? -6.740 -3.593 -11.517 1.00 79.88 136 SER A C 1
ATOM 1059 O O . SER A 1 136 ? -5.901 -3.476 -12.409 1.00 79.88 136 SER A O 1
ATOM 1061 N N . GLU A 1 137 ? -6.690 -2.832 -10.423 1.00 82.44 137 GLU A N 1
ATOM 1062 C CA . GLU A 1 137 ? -5.625 -1.861 -10.170 1.00 82.44 137 GLU A CA 1
ATOM 1063 C C . GLU A 1 137 ? -4.331 -2.560 -9.749 1.00 82.44 137 GLU A C 1
ATOM 1065 O O . GLU A 1 137 ? -3.262 -2.267 -10.287 1.00 82.44 137 GLU A O 1
ATOM 1070 N N . TYR A 1 138 ? -4.436 -3.559 -8.871 1.00 87.88 138 TYR A N 1
ATOM 1071 C CA . TYR A 1 138 ? -3.282 -4.327 -8.404 1.00 87.88 138 TYR A CA 1
ATOM 1072 C C . TYR A 1 138 ? -2.626 -5.093 -9.559 1.00 87.88 138 TYR A C 1
ATOM 1074 O O . TYR A 1 138 ? -1.402 -5.063 -9.708 1.00 87.88 138 TYR A O 1
ATOM 1082 N N . ARG A 1 139 ? -3.436 -5.687 -10.450 1.00 88.19 139 ARG A N 1
ATOM 1083 C CA . ARG A 1 139 ? -2.937 -6.342 -11.671 1.00 88.19 139 ARG A CA 1
ATOM 1084 C C . ARG A 1 139 ? -2.227 -5.373 -12.605 1.00 88.19 139 ARG A C 1
ATOM 1086 O O . ARG A 1 139 ? -1.159 -5.712 -13.096 1.00 88.19 139 ARG A O 1
ATOM 1093 N N . ARG A 1 140 ? -2.750 -4.158 -12.806 1.00 88.06 140 ARG A N 1
ATOM 1094 C CA . ARG A 1 140 ? -2.086 -3.143 -13.647 1.00 88.06 140 ARG A CA 1
ATOM 1095 C C . ARG A 1 140 ? -0.688 -2.798 -13.138 1.00 88.06 140 ARG A C 1
ATOM 1097 O O . ARG A 1 140 ? 0.239 -2.652 -13.935 1.00 88.06 140 ARG A O 1
ATOM 1104 N N . VAL A 1 141 ? -0.518 -2.676 -11.821 1.00 88.56 141 VAL A N 1
ATOM 1105 C CA . VAL A 1 141 ? 0.803 -2.435 -11.222 1.00 88.56 141 VAL A CA 1
ATOM 1106 C C . VAL A 1 141 ? 1.719 -3.641 -11.400 1.00 88.56 141 VAL A C 1
ATOM 1108 O O . VAL A 1 141 ? 2.866 -3.464 -11.811 1.00 88.56 141 VAL A O 1
ATOM 1111 N N . LEU A 1 142 ? 1.217 -4.857 -11.173 1.00 91.56 142 LEU A N 1
ATOM 1112 C CA . LEU A 1 142 ? 1.981 -6.080 -11.410 1.00 91.56 142 LEU A CA 1
ATOM 1113 C C . LEU A 1 142 ? 2.448 -6.186 -12.872 1.00 91.56 142 LEU A C 1
ATOM 1115 O O . LEU A 1 142 ? 3.643 -6.326 -13.121 1.00 91.56 142 LEU A O 1
ATOM 1119 N N . GLU A 1 143 ? 1.541 -6.028 -13.835 1.00 90.12 143 GLU A N 1
ATOM 1120 C CA . GLU A 1 143 ? 1.840 -6.069 -15.271 1.00 90.12 143 GLU A CA 1
ATOM 1121 C C . GLU A 1 143 ? 2.872 -5.005 -15.670 1.00 90.12 143 GLU A C 1
ATOM 1123 O O . GLU A 1 143 ? 3.827 -5.304 -16.390 1.00 90.12 143 GLU A O 1
ATOM 1128 N N . ARG A 1 144 ? 2.748 -3.771 -15.157 1.00 89.62 144 ARG A N 1
ATOM 1129 C CA . ARG A 1 144 ? 3.737 -2.699 -15.374 1.00 89.62 144 ARG A CA 1
ATOM 1130 C C . ARG A 1 144 ? 5.119 -3.095 -14.848 1.00 89.62 144 ARG A C 1
ATOM 1132 O O . ARG A 1 144 ? 6.138 -2.898 -15.524 1.00 89.62 144 ARG A O 1
ATOM 1139 N N . LEU A 1 145 ? 5.170 -3.645 -13.636 1.00 90.88 145 LEU A N 1
ATOM 1140 C CA . LEU A 1 145 ? 6.409 -4.073 -12.995 1.00 90.88 145 LEU A CA 1
ATOM 1141 C C . LEU A 1 145 ? 7.040 -5.281 -13.704 1.00 90.88 145 LEU A C 1
ATOM 1143 O O . LEU A 1 145 ? 8.272 -5.358 -13.779 1.00 90.88 145 LEU A O 1
ATOM 1147 N N . GLU A 1 146 ? 6.241 -6.192 -14.256 1.00 90.62 146 GLU A N 1
ATOM 1148 C CA . GLU A 1 146 ? 6.709 -7.343 -15.033 1.00 90.62 146 GLU A CA 1
ATOM 1149 C C . GLU A 1 146 ? 7.181 -6.940 -16.432 1.00 90.62 146 GLU A C 1
ATOM 1151 O O . GLU A 1 146 ? 8.281 -7.311 -16.843 1.00 90.62 146 GLU A O 1
ATOM 1156 N N . ALA A 1 147 ? 6.435 -6.090 -17.139 1.00 87.94 147 ALA A N 1
ATOM 1157 C CA . ALA A 1 147 ? 6.814 -5.607 -18.466 1.00 87.94 147 ALA A CA 1
ATOM 1158 C C . ALA A 1 147 ? 8.192 -4.931 -18.448 1.00 87.94 147 ALA A C 1
ATOM 1160 O O . ALA A 1 147 ? 9.079 -5.236 -19.254 1.00 87.94 147 ALA A O 1
ATOM 1161 N N . ALA A 1 148 ? 8.425 -4.052 -17.472 1.00 80.12 148 ALA A N 1
ATOM 1162 C CA . ALA A 1 148 ? 9.713 -3.387 -17.373 1.00 80.12 148 ALA A CA 1
ATOM 1163 C C . ALA A 1 148 ? 10.820 -4.282 -16.758 1.00 80.12 148 ALA A C 1
ATOM 1165 O O . ALA A 1 148 ? 11.994 -3.933 -16.876 1.00 80.12 148 ALA A O 1
ATOM 1166 N N . SER A 1 149 ? 10.509 -5.443 -16.156 1.00 73.75 149 SER A N 1
ATOM 1167 C CA . SER A 1 149 ? 11.533 -6.427 -15.764 1.00 73.75 149 SER A CA 1
ATOM 1168 C C . SER A 1 149 ? 11.940 -7.300 -16.957 1.00 73.75 149 SER A C 1
ATOM 1170 O O . SER A 1 149 ? 13.136 -7.525 -17.155 1.00 73.75 149 SER A O 1
ATOM 1172 N N . GLY A 1 150 ? 10.987 -7.670 -17.820 1.00 65.00 150 GLY A N 1
ATOM 1173 C CA . GLY A 1 150 ? 11.233 -8.327 -19.107 1.00 65.00 150 GLY A CA 1
ATOM 1174 C C . GLY A 1 150 ? 12.133 -7.501 -20.032 1.00 65.00 150 GLY A C 1
ATOM 1175 O O . GLY A 1 150 ? 13.104 -8.026 -20.580 1.00 65.00 150 GLY A O 1
ATOM 1176 N N . LEU A 1 151 ? 11.902 -6.185 -20.121 1.00 57.97 151 LEU A N 1
ATOM 1177 C CA . LEU A 1 151 ? 12.769 -5.258 -20.867 1.00 57.97 151 LEU A CA 1
ATOM 1178 C C . LEU A 1 151 ? 14.203 -5.208 -20.311 1.00 57.97 151 LEU A C 1
ATOM 1180 O O . LEU A 1 151 ? 15.169 -5.238 -21.075 1.00 57.97 151 LEU A O 1
ATOM 1184 N N . VAL A 1 152 ? 14.373 -5.193 -18.984 1.00 54.69 152 VAL A N 1
ATOM 1185 C CA . VAL A 1 152 ? 15.704 -5.226 -18.349 1.00 54.69 152 VAL A CA 1
ATOM 1186 C C . VAL A 1 152 ? 16.388 -6.579 -18.557 1.00 54.69 152 VAL A C 1
ATOM 1188 O O . VAL A 1 152 ? 17.602 -6.622 -18.754 1.00 54.69 152 VAL A O 1
ATOM 1191 N N . MET A 1 153 ? 15.640 -7.684 -18.563 1.00 51.12 153 MET A N 1
ATOM 1192 C CA . MET A 1 153 ? 16.179 -9.020 -18.827 1.00 51.12 153 MET A CA 1
ATOM 1193 C C . MET A 1 153 ? 16.665 -9.154 -20.279 1.00 51.12 153 MET A C 1
ATOM 1195 O O . MET A 1 153 ? 17.758 -9.677 -20.503 1.00 51.12 153 MET A O 1
ATOM 1199 N N . GLN A 1 154 ? 15.945 -8.577 -21.249 1.00 49.59 154 GLN A N 1
ATOM 1200 C CA . GLN A 1 154 ? 16.401 -8.495 -22.642 1.00 49.59 154 GLN A CA 1
ATOM 1201 C C . GLN A 1 154 ? 17.611 -7.561 -22.827 1.00 49.59 154 GLN A C 1
ATOM 1203 O O . GLN A 1 154 ? 18.556 -7.910 -23.536 1.00 49.59 154 GLN A O 1
ATOM 1208 N N . LEU A 1 155 ? 17.657 -6.417 -22.136 1.00 45.22 155 LEU A N 1
ATOM 1209 C CA . LEU A 1 155 ? 18.827 -5.525 -22.142 1.00 45.22 155 LEU A CA 1
ATOM 1210 C C . LEU A 1 155 ? 20.057 -6.165 -21.476 1.00 45.22 155 LEU A C 1
ATOM 1212 O O . LEU A 1 155 ? 21.190 -5.954 -21.912 1.00 45.22 155 LEU A O 1
ATOM 1216 N N . ARG A 1 156 ? 19.861 -6.992 -20.444 1.00 45.00 156 ARG A N 1
ATOM 1217 C CA . ARG A 1 156 ? 20.942 -7.732 -19.776 1.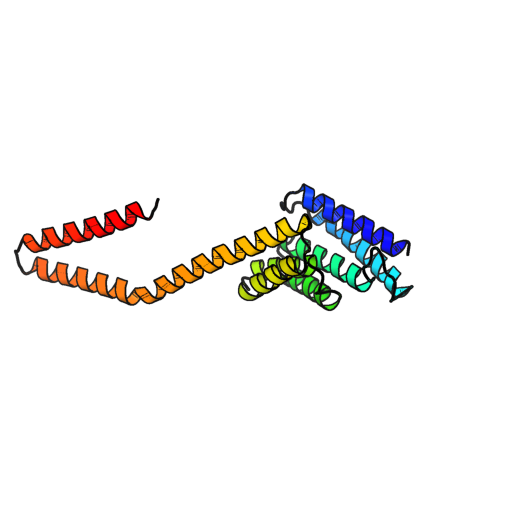00 45.00 156 ARG A CA 1
ATOM 1218 C C . ARG A 1 156 ? 21.456 -8.892 -20.632 1.00 45.00 156 ARG A C 1
ATOM 1220 O O . ARG A 1 156 ? 22.667 -9.105 -20.654 1.00 45.00 156 ARG A O 1
ATOM 1227 N N . ALA A 1 157 ? 20.581 -9.556 -21.393 1.00 51.59 157 ALA A N 1
ATOM 1228 C CA . ALA A 1 157 ? 20.982 -10.493 -22.446 1.00 51.59 157 ALA A CA 1
ATOM 1229 C C . ALA A 1 157 ? 21.822 -9.794 -23.537 1.00 51.59 157 ALA A C 1
ATOM 1231 O O . ALA A 1 157 ? 22.799 -10.357 -24.023 1.00 51.59 157 ALA A O 1
ATOM 1232 N N . PHE A 1 158 ? 21.531 -8.524 -23.840 1.00 47.31 158 PHE A N 1
ATOM 1233 C CA . PHE A 1 158 ? 22.339 -7.707 -24.753 1.00 47.31 158 PHE A CA 1
ATOM 1234 C C . PHE A 1 158 ? 23.685 -7.247 -24.167 1.00 47.31 158 PHE A C 1
ATOM 1236 O O . PHE A 1 158 ? 24.664 -7.114 -24.901 1.00 47.31 158 PHE A O 1
ATOM 1243 N N . ARG A 1 159 ? 23.789 -7.053 -22.845 1.00 47.38 159 ARG A N 1
ATOM 1244 C CA . ARG A 1 159 ? 25.033 -6.611 -22.180 1.00 47.38 159 ARG A CA 1
ATOM 1245 C C . ARG A 1 159 ? 26.143 -7.675 -22.194 1.00 47.38 159 ARG A C 1
ATOM 1247 O O . ARG A 1 159 ? 27.317 -7.323 -22.113 1.00 47.38 159 ARG A O 1
ATOM 1254 N N . GLY A 1 160 ? 25.797 -8.952 -22.380 1.00 48.66 160 GLY A N 1
ATOM 1255 C CA . GLY A 1 160 ? 26.761 -10.026 -22.662 1.00 48.66 160 GLY A CA 1
ATOM 1256 C C . GLY A 1 160 ? 27.412 -9.933 -24.052 1.00 48.66 160 GLY A C 1
ATOM 1257 O O . GLY A 1 160 ? 28.470 -10.513 -24.276 1.00 48.66 160 GLY A O 1
ATOM 1258 N N . SER A 1 161 ? 26.827 -9.149 -24.964 1.00 58.31 161 SER A N 1
ATOM 1259 C CA . SER A 1 161 ? 27.261 -9.012 -26.358 1.00 58.31 161 SER A CA 1
ATOM 1260 C C . SER A 1 161 ? 28.126 -7.769 -26.614 1.00 58.31 161 SER A C 1
ATOM 1262 O O . SER A 1 161 ? 28.501 -7.503 -27.750 1.00 58.31 161 SER A O 1
ATOM 1264 N N . TRP A 1 162 ? 28.520 -7.004 -25.584 1.00 61.12 162 TRP A N 1
ATOM 1265 C CA . TRP A 1 162 ? 29.450 -5.878 -25.788 1.00 61.12 162 TRP A CA 1
ATOM 1266 C C . TRP A 1 162 ? 30.805 -6.351 -26.329 1.00 61.12 162 TRP A C 1
ATOM 1268 O O . TRP A 1 162 ? 31.404 -5.6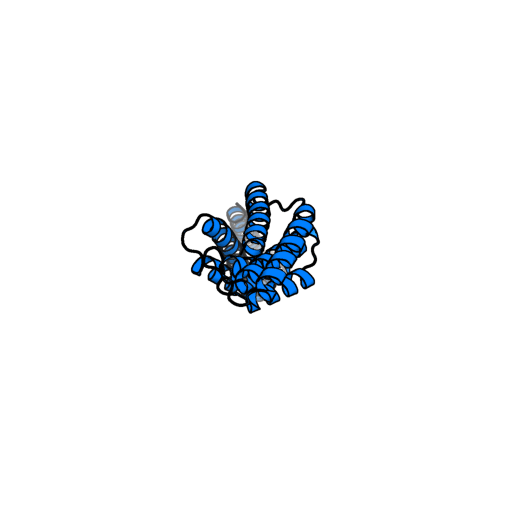85 -27.161 1.00 61.12 162 TRP A O 1
ATOM 1278 N N . ARG A 1 163 ? 31.259 -7.547 -25.928 1.00 61.16 163 ARG A N 1
ATOM 1279 C CA . ARG A 1 163 ? 32.471 -8.176 -26.479 1.00 61.16 163 ARG A CA 1
ATOM 1280 C C . ARG A 1 163 ? 32.310 -8.587 -27.943 1.00 61.16 163 ARG A C 1
ATOM 1282 O O . ARG A 1 163 ? 33.275 -8.509 -28.690 1.00 61.16 163 ARG A O 1
ATOM 1289 N N . VAL A 1 164 ? 31.105 -8.981 -28.357 1.00 65.25 164 VAL A N 1
ATOM 1290 C CA . VAL A 1 164 ? 30.801 -9.348 -29.749 1.00 65.25 164 VAL A CA 1
ATOM 1291 C C . VAL A 1 164 ? 30.664 -8.098 -30.613 1.00 65.25 164 VAL A C 1
ATOM 1293 O O . VAL A 1 164 ? 31.209 -8.066 -31.706 1.00 65.25 164 VAL A O 1
ATOM 1296 N N . LEU A 1 165 ? 30.023 -7.040 -30.111 1.00 66.88 165 LEU A N 1
ATOM 1297 C CA . LEU A 1 165 ? 29.944 -5.745 -30.792 1.00 66.88 165 LEU A CA 1
ATOM 1298 C C . LEU A 1 165 ? 31.316 -5.062 -30.885 1.00 66.88 165 LEU A C 1
ATOM 1300 O O . LEU A 1 165 ? 31.661 -4.543 -31.940 1.00 66.88 165 LEU A O 1
ATOM 1304 N N . ALA A 1 166 ? 32.128 -5.117 -29.825 1.00 72.88 166 ALA A N 1
ATOM 1305 C CA . ALA A 1 166 ? 33.509 -4.642 -29.854 1.00 72.88 166 ALA A CA 1
ATOM 1306 C C . ALA A 1 166 ? 34.375 -5.491 -30.797 1.00 72.88 166 ALA A C 1
ATOM 1308 O O . ALA A 1 166 ? 35.139 -4.938 -31.579 1.00 72.88 166 ALA A O 1
ATOM 1309 N N . GLY A 1 167 ? 34.215 -6.818 -30.781 1.00 74.50 167 GLY A N 1
ATOM 1310 C CA . GLY A 1 167 ? 34.901 -7.728 -31.698 1.00 74.50 167 GLY A CA 1
ATOM 1311 C C . GLY A 1 167 ? 34.525 -7.486 -33.160 1.00 74.50 167 GLY A C 1
ATOM 1312 O O . GLY A 1 167 ? 35.407 -7.417 -34.009 1.00 74.50 167 GLY A O 1
ATOM 1313 N N . LEU A 1 168 ? 33.240 -7.270 -33.450 1.00 73.19 168 LEU A N 1
ATOM 1314 C CA . LEU A 1 168 ? 32.753 -6.897 -34.780 1.00 73.19 168 LEU A CA 1
ATOM 1315 C C . LEU A 1 168 ? 33.266 -5.521 -35.204 1.00 73.19 168 LEU A C 1
ATOM 1317 O O . LEU A 1 168 ? 33.679 -5.374 -36.347 1.00 73.19 168 LEU A O 1
ATOM 1321 N N . GLY A 1 169 ? 33.302 -4.539 -34.299 1.00 77.31 169 GLY A N 1
ATOM 1322 C CA . GLY A 1 169 ? 33.869 -3.216 -34.571 1.00 77.31 169 GLY A CA 1
ATOM 1323 C C . GLY A 1 169 ? 35.367 -3.267 -34.886 1.00 77.31 169 GLY A C 1
ATOM 1324 O O . GLY A 1 169 ? 35.810 -2.656 -35.855 1.00 77.31 169 GLY A O 1
ATOM 1325 N N . VAL A 1 170 ? 36.139 -4.049 -34.125 1.00 79.94 170 VAL A N 1
ATOM 1326 C CA . VAL A 1 170 ? 37.572 -4.276 -34.378 1.00 79.94 170 VAL A CA 1
ATOM 1327 C C . VAL A 1 170 ? 37.783 -5.036 -35.688 1.00 79.94 170 VAL A C 1
ATOM 1329 O O . VAL A 1 170 ? 38.654 -4.662 -36.466 1.00 79.94 170 VAL A O 1
ATOM 1332 N N . ALA A 1 171 ? 36.968 -6.051 -35.981 1.00 75.75 171 ALA A N 1
ATOM 1333 C CA . ALA A 1 171 ? 37.037 -6.784 -37.243 1.00 75.75 171 ALA A CA 1
ATOM 1334 C C . ALA A 1 171 ? 36.714 -5.888 -38.450 1.00 75.75 171 ALA A C 1
ATOM 1336 O O . ALA A 1 171 ? 37.396 -5.974 -39.467 1.00 75.75 171 ALA A O 1
ATOM 1337 N N . LEU A 1 172 ? 35.728 -4.990 -38.333 1.00 74.25 172 LEU A N 1
ATOM 1338 C CA . LEU A 1 172 ? 35.388 -4.022 -39.381 1.00 74.25 172 LEU A CA 1
ATOM 1339 C C . LEU A 1 172 ? 36.509 -3.001 -39.602 1.00 74.25 172 LEU A C 1
ATOM 1341 O O . LEU A 1 172 ? 36.826 -2.688 -40.746 1.00 74.25 172 LEU A O 1
ATOM 1345 N N . LEU A 1 173 ? 37.138 -2.522 -38.525 1.00 77.00 173 LEU A N 1
ATOM 1346 C CA . LEU A 1 173 ? 38.296 -1.627 -38.598 1.00 77.00 173 LEU A CA 1
ATOM 1347 C C . LEU A 1 173 ? 39.520 -2.314 -39.213 1.00 77.00 173 LEU A C 1
ATOM 1349 O O . LEU A 1 173 ? 40.204 -1.705 -40.029 1.00 77.00 173 LEU A O 1
ATOM 1353 N N . LEU A 1 174 ? 39.769 -3.583 -38.878 1.00 73.38 174 LEU A N 1
ATOM 1354 C CA . LEU A 1 174 ? 40.832 -4.377 -39.496 1.00 73.38 174 LEU A CA 1
ATOM 1355 C C . LEU A 1 174 ? 40.552 -4.626 -40.981 1.00 73.38 174 LEU A C 1
ATOM 1357 O O . LEU A 1 174 ? 41.451 -4.461 -41.795 1.00 73.38 174 LEU A O 1
ATOM 1361 N N . MET A 1 175 ? 39.312 -4.954 -41.359 1.00 67.88 175 MET A N 1
ATOM 1362 C CA . MET A 1 175 ? 38.948 -5.090 -42.773 1.00 67.88 175 MET A CA 1
ATOM 1363 C C . MET A 1 175 ? 39.112 -3.775 -43.543 1.00 67.88 175 MET A C 1
ATOM 1365 O O . MET A 1 175 ? 39.589 -3.802 -44.672 1.00 67.88 175 MET A O 1
ATOM 1369 N N . LEU A 1 176 ? 38.774 -2.632 -42.938 1.00 66.62 176 LEU A N 1
ATOM 1370 C CA . LEU A 1 176 ? 39.027 -1.306 -43.514 1.00 66.62 176 LEU A CA 1
ATOM 1371 C C . LEU A 1 176 ? 40.526 -1.022 -43.669 1.00 66.62 176 LEU A C 1
ATOM 1373 O O . LEU A 1 176 ? 40.936 -0.515 -44.706 1.00 66.62 176 LEU A O 1
ATOM 1377 N N . PHE A 1 177 ? 41.340 -1.386 -42.676 1.00 68.62 177 PHE A N 1
ATOM 1378 C CA . PHE A 1 177 ? 42.796 -1.237 -42.724 1.00 68.62 177 PHE A CA 1
ATOM 1379 C C . PHE A 1 177 ? 43.414 -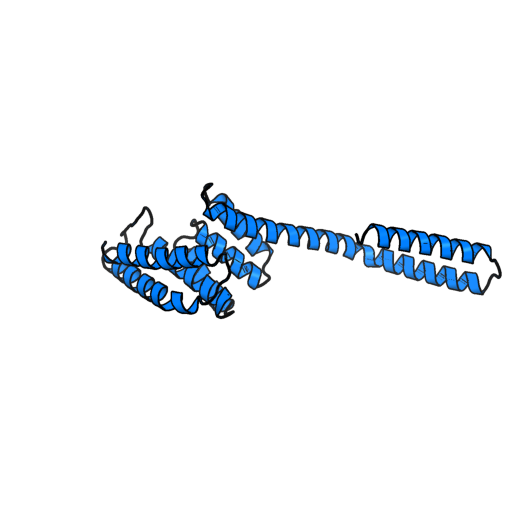2.077 -43.856 1.00 68.62 177 PHE A C 1
ATOM 1381 O O . PHE A 1 177 ? 44.152 -1.546 -44.680 1.00 68.62 177 PHE A O 1
ATOM 1388 N N . PHE A 1 178 ? 43.030 -3.353 -43.981 1.00 60.81 178 PHE A N 1
ATOM 1389 C CA . PHE A 1 178 ? 43.493 -4.227 -45.068 1.00 60.81 178 PHE A CA 1
ATOM 1390 C C . PHE A 1 178 ? 42.952 -3.827 -46.454 1.00 60.81 178 PHE A C 1
ATOM 1392 O O . PHE A 1 178 ? 43.628 -4.045 -47.456 1.00 60.81 178 PHE A O 1
ATOM 1399 N N . ALA A 1 179 ? 41.761 -3.223 -46.536 1.00 58.38 179 ALA A N 1
ATOM 1400 C CA . ALA A 1 179 ? 41.188 -2.736 -47.795 1.00 58.38 179 ALA A CA 1
ATOM 1401 C C . ALA A 1 179 ? 41.833 -1.434 -48.312 1.00 58.38 179 ALA A C 1
ATOM 1403 O O . ALA A 1 179 ? 41.661 -1.104 -49.483 1.00 58.38 179 ALA A O 1
ATOM 1404 N N . ILE A 1 180 ? 42.552 -0.691 -47.461 1.00 61.75 180 ILE A N 1
ATOM 1405 C CA . ILE A 1 180 ? 43.339 0.486 -47.869 1.00 61.75 180 ILE A CA 1
ATOM 1406 C C . ILE A 1 180 ? 44.679 0.060 -48.486 1.00 61.75 180 ILE A C 1
ATOM 1408 O O . ILE A 1 180 ? 45.172 0.721 -49.393 1.00 61.75 180 ILE A O 1
ATOM 1412 N N . GLU A 1 181 ? 45.259 -1.045 -48.016 1.00 59.03 181 GLU A N 1
ATOM 1413 C CA . GLU A 1 181 ? 46.588 -1.506 -48.438 1.00 59.03 181 GLU A CA 1
ATOM 1414 C C . GLU A 1 181 ? 46.549 -2.419 -49.676 1.00 59.03 181 GLU A C 1
ATOM 1416 O O . GLU A 1 181 ? 47.533 -2.545 -50.401 1.00 59.03 181 GLU A O 1
ATOM 1421 N N . ILE A 1 182 ? 45.394 -3.025 -49.960 1.00 57.97 182 ILE A N 1
ATOM 1422 C CA . ILE A 1 182 ? 45.176 -3.886 -51.121 1.00 57.97 182 ILE A CA 1
ATOM 1423 C C . ILE A 1 182 ? 44.115 -3.216 -51.999 1.00 57.97 182 ILE A C 1
ATOM 1425 O O . ILE A 1 182 ? 42.942 -3.188 -51.630 1.00 57.97 182 ILE A O 1
ATOM 1429 N N . GLU A 1 183 ? 44.505 -2.698 -53.169 1.00 61.59 183 GLU A N 1
ATOM 1430 C CA . GLU A 1 183 ? 43.618 -2.098 -54.186 1.00 61.59 183 GLU A CA 1
ATOM 1431 C C . GLU A 1 183 ? 42.674 -3.142 -54.831 1.00 61.59 183 GLU A C 1
ATOM 1433 O O . GLU A 1 183 ? 42.660 -3.368 -56.042 1.00 61.59 183 GLU A O 1
ATOM 1438 N N . HIS A 1 184 ? 41.867 -3.832 -54.024 1.00 60.81 184 HIS A N 1
ATOM 1439 C CA . HIS A 1 184 ? 40.879 -4.795 -54.486 1.00 60.81 184 HIS A CA 1
ATOM 1440 C C . HIS A 1 184 ? 39.457 -4.258 -54.274 1.00 60.81 184 HIS A C 1
ATOM 1442 O O . HIS A 1 184 ? 38.916 -4.331 -53.166 1.00 60.81 184 HIS A O 1
ATOM 1448 N N . PRO A 1 185 ? 38.790 -3.775 -55.343 1.00 63.00 185 PRO A N 1
ATOM 1449 C CA . PRO A 1 185 ? 37.455 -3.175 -55.256 1.00 63.00 185 PRO A CA 1
ATOM 1450 C C . PRO A 1 185 ? 36.374 -4.149 -54.753 1.00 63.00 185 PRO A C 1
ATOM 1452 O O . PRO A 1 185 ? 35.322 -3.719 -54.287 1.00 63.00 185 PRO A O 1
ATOM 1455 N N . ALA A 1 186 ? 36.637 -5.460 -54.779 1.00 61.31 186 ALA A N 1
ATOM 1456 C CA . ALA A 1 186 ? 35.734 -6.485 -54.256 1.00 61.31 186 ALA A CA 1
ATOM 1457 C C . ALA A 1 186 ? 35.515 -6.393 -52.731 1.00 61.31 186 ALA A C 1
ATOM 1459 O O . ALA A 1 186 ? 34.421 -6.700 -52.253 1.00 61.31 186 ALA A O 1
ATOM 1460 N N . LEU A 1 187 ? 36.510 -5.929 -51.962 1.00 59.75 187 LEU A N 1
ATOM 1461 C CA . LEU A 1 187 ? 36.381 -5.776 -50.506 1.00 59.75 187 LEU A CA 1
ATOM 1462 C C . LEU A 1 187 ? 35.454 -4.612 -50.135 1.00 59.75 187 LEU A C 1
ATOM 1464 O O . LEU A 1 187 ? 34.646 -4.735 -49.214 1.00 59.75 187 LEU A O 1
ATOM 1468 N N . TRP A 1 188 ? 35.482 -3.524 -50.909 1.00 63.28 188 TRP A N 1
ATOM 1469 C CA . TRP A 1 188 ? 34.573 -2.388 -50.730 1.00 63.28 188 TRP A CA 1
ATOM 1470 C C . TRP A 1 188 ? 33.110 -2.769 -50.965 1.00 63.28 188 TRP A C 1
ATOM 1472 O O . TRP A 1 188 ? 32.231 -2.353 -50.209 1.00 63.28 188 TRP A O 1
ATOM 1482 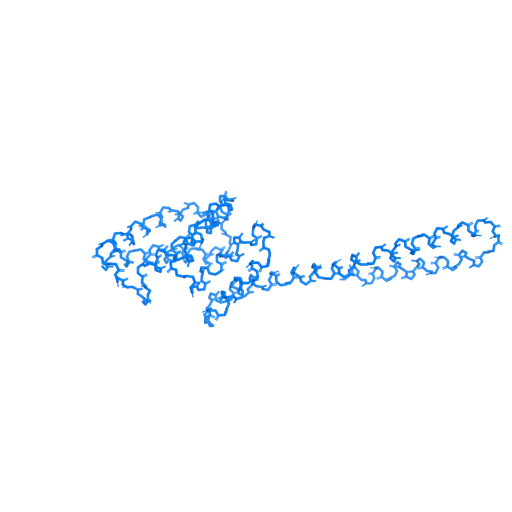N N . VAL A 1 189 ? 32.843 -3.625 -51.956 1.00 65.88 189 VAL A N 1
ATOM 1483 C CA . VAL A 1 189 ? 31.495 -4.154 -52.211 1.00 65.88 189 VAL A CA 1
ATOM 1484 C C . VAL A 1 189 ? 31.013 -5.003 -51.034 1.00 65.88 189 VAL A C 1
ATOM 1486 O O . VAL A 1 189 ? 29.872 -4.850 -50.601 1.00 65.88 189 VAL A O 1
ATOM 1489 N N . LEU A 1 190 ? 31.877 -5.845 -50.458 1.00 66.69 190 LEU A N 1
ATOM 1490 C CA . LEU A 1 190 ? 31.515 -6.676 -49.309 1.00 66.69 190 LEU A CA 1
ATOM 1491 C C . LEU A 1 190 ? 31.183 -5.826 -48.068 1.00 66.69 190 LEU A C 1
ATOM 1493 O O . LEU A 1 190 ? 30.183 -6.077 -47.395 1.00 66.69 190 LEU A O 1
ATOM 1497 N N . VAL A 1 191 ? 31.973 -4.779 -47.804 1.00 69.44 191 VAL A N 1
ATOM 1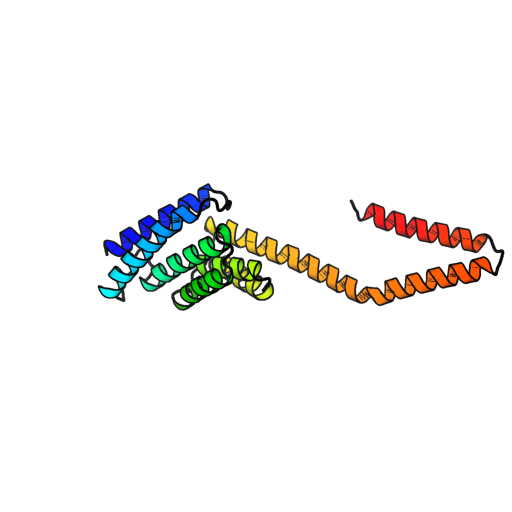498 C CA . VAL A 1 191 ? 31.731 -3.825 -46.707 1.00 69.44 191 VAL A CA 1
ATOM 1499 C C . VAL A 1 191 ? 30.407 -3.082 -46.897 1.00 69.44 191 VAL A C 1
ATOM 1501 O O . VAL A 1 191 ? 29.635 -2.958 -45.943 1.00 69.44 191 VAL A O 1
ATOM 1504 N N . LEU A 1 192 ? 30.098 -2.626 -48.113 1.00 71.75 192 LEU A N 1
ATOM 1505 C CA . LEU A 1 192 ? 28.828 -1.958 -48.411 1.00 71.75 192 LEU A CA 1
ATOM 1506 C C . LEU A 1 192 ? 27.629 -2.904 -48.269 1.00 71.75 192 LEU A C 1
ATOM 1508 O O . LEU A 1 192 ? 26.614 -2.515 -47.690 1.00 71.75 192 LEU A O 1
ATOM 1512 N N . VAL A 1 193 ? 27.751 -4.155 -48.723 1.00 72.50 193 VAL A N 1
ATOM 1513 C CA . VAL A 1 193 ? 26.689 -5.167 -48.596 1.00 72.50 193 VAL A CA 1
ATOM 1514 C C . VAL A 1 193 ? 26.427 -5.499 -47.127 1.00 72.50 193 VAL A C 1
ATOM 1516 O O . VAL A 1 193 ? 25.278 -5.471 -46.689 1.00 72.50 193 VAL A O 1
ATOM 1519 N N . LEU A 1 194 ? 27.473 -5.739 -46.334 1.00 71.19 194 LEU A N 1
ATOM 1520 C CA . LEU A 1 194 ? 27.329 -6.037 -44.905 1.00 71.19 194 LEU A CA 1
ATOM 1521 C C . LEU A 1 194 ? 26.792 -4.836 -44.113 1.00 71.19 194 LEU A C 1
ATOM 1523 O O . LEU A 1 194 ? 25.967 -5.010 -43.209 1.00 71.19 194 LEU A O 1
ATOM 1527 N N . SER A 1 195 ? 27.187 -3.616 -44.484 1.00 71.88 195 SER A N 1
ATOM 1528 C CA . SER A 1 195 ? 26.655 -2.384 -43.886 1.00 71.88 195 SER A CA 1
ATOM 1529 C C . SER A 1 195 ? 25.179 -2.178 -44.238 1.00 71.88 195 SER A C 1
ATOM 1531 O O . SER A 1 195 ? 24.381 -1.831 -43.368 1.00 71.88 195 SER A O 1
ATOM 1533 N N . GLY A 1 196 ? 24.788 -2.464 -45.483 1.00 76.25 196 GLY A N 1
ATOM 1534 C CA . GLY A 1 196 ? 23.399 -2.420 -45.940 1.00 76.25 196 GLY A CA 1
ATOM 1535 C C . GLY A 1 196 ? 22.508 -3.454 -45.249 1.00 76.25 196 GLY A C 1
ATOM 1536 O O . GLY A 1 196 ? 21.411 -3.111 -44.809 1.00 76.25 196 GLY A O 1
ATOM 1537 N N . ILE A 1 197 ? 22.989 -4.690 -45.072 1.00 75.44 197 ILE A N 1
ATOM 1538 C CA . ILE A 1 197 ? 22.278 -5.742 -44.323 1.00 75.44 197 ILE A CA 1
ATOM 1539 C C . ILE A 1 197 ? 22.093 -5.319 -42.861 1.00 75.44 197 ILE A C 1
ATOM 1541 O O . ILE A 1 197 ? 20.992 -5.423 -42.319 1.00 75.44 197 ILE A O 1
ATOM 1545 N N . SER A 1 198 ? 23.143 -4.775 -42.242 1.00 69.81 198 SER A N 1
ATOM 1546 C CA . SER A 1 198 ? 23.094 -4.286 -40.859 1.00 69.81 198 SER A CA 1
ATOM 1547 C C . SER A 1 198 ? 22.108 -3.120 -40.698 1.00 69.81 198 SER A C 1
ATOM 1549 O O . SER A 1 198 ? 21.321 -3.097 -39.750 1.00 69.81 198 SER A O 1
ATOM 1551 N N . PHE A 1 199 ? 22.084 -2.183 -41.651 1.00 73.94 199 PHE A N 1
ATOM 1552 C CA . PHE A 1 199 ? 21.154 -1.051 -41.657 1.00 73.94 199 PHE A CA 1
ATOM 1553 C C . PHE A 1 199 ? 19.703 -1.473 -41.937 1.00 73.94 199 PHE A C 1
ATOM 1555 O O . PHE A 1 199 ? 18.776 -0.987 -41.289 1.00 73.94 199 PHE A O 1
ATOM 1562 N N . GLY A 1 200 ? 19.493 -2.412 -42.863 1.00 74.81 200 GLY A N 1
ATOM 1563 C CA . GLY A 1 200 ? 18.181 -2.985 -43.162 1.00 74.81 200 GLY A CA 1
ATOM 1564 C C . GLY A 1 200 ? 17.595 -3.728 -41.964 1.00 74.81 200 GLY A C 1
ATOM 1565 O O . GLY A 1 200 ? 16.440 -3.502 -41.609 1.00 74.81 200 GLY A O 1
ATOM 1566 N N . TYR A 1 201 ? 18.415 -4.533 -41.282 1.00 71.69 201 TYR A N 1
ATOM 1567 C CA . TYR A 1 201 ? 18.032 -5.202 -40.038 1.00 71.69 201 TYR A CA 1
ATOM 1568 C C . TYR A 1 201 ? 17.655 -4.196 -38.939 1.00 71.69 201 TYR A C 1
ATOM 1570 O O . TYR A 1 201 ? 16.640 -4.367 -38.266 1.00 71.69 201 TYR A O 1
ATOM 1578 N N . TRP A 1 202 ? 18.422 -3.111 -38.788 1.00 73.62 202 TRP A N 1
ATOM 1579 C CA . TRP A 1 202 ? 18.102 -2.043 -37.838 1.00 73.62 202 TRP A CA 1
ATOM 1580 C C . TRP A 1 202 ? 16.774 -1.341 -38.169 1.00 73.62 202 TRP A C 1
ATOM 1582 O O . TRP A 1 202 ? 15.944 -1.159 -37.281 1.00 73.62 202 TRP A O 1
ATOM 1592 N N . LYS A 1 203 ? 16.530 -1.011 -39.444 1.00 64.69 203 LYS A N 1
ATOM 1593 C CA . LYS A 1 203 ? 15.319 -0.307 -39.900 1.00 64.69 203 LYS A CA 1
ATOM 1594 C C . LYS A 1 203 ? 14.050 -1.163 -39.835 1.00 64.69 203 LYS A C 1
ATOM 1596 O O . LYS A 1 203 ? 12.968 -0.623 -39.625 1.00 64.69 203 LYS A O 1
ATOM 1601 N N . LEU A 1 204 ? 14.162 -2.482 -40.014 1.00 67.31 204 LEU A N 1
ATOM 1602 C CA . LEU A 1 204 ? 13.027 -3.397 -39.849 1.00 67.31 204 LEU A CA 1
ATOM 1603 C C . LEU A 1 204 ? 12.631 -3.578 -38.377 1.00 67.31 204 LEU A C 1
ATOM 1605 O O . LEU A 1 204 ? 11.482 -3.894 -38.096 1.00 67.31 204 LEU A O 1
ATOM 1609 N N . LYS A 1 205 ? 13.583 -3.397 -37.456 1.00 47.62 205 LYS A N 1
ATOM 1610 C CA . LYS A 1 205 ? 13.418 -3.630 -36.016 1.00 47.62 205 LYS A CA 1
ATOM 1611 C C . LYS A 1 205 ? 13.042 -2.370 -35.223 1.00 47.62 205 LYS A C 1
ATOM 1613 O O . LYS A 1 205 ? 12.665 -2.478 -34.064 1.00 47.62 205 LYS A O 1
ATOM 1618 N N . SER A 1 206 ? 13.184 -1.185 -35.820 1.00 53.81 206 SER A N 1
ATOM 1619 C CA . SER A 1 206 ? 12.803 0.107 -35.229 1.00 53.81 206 SER A CA 1
ATOM 1620 C C . SER A 1 206 ? 11.383 0.570 -35.590 1.00 53.81 206 SER A C 1
ATOM 1622 O O . SER A 1 206 ? 11.013 1.698 -35.264 1.00 53.81 206 SER A O 1
ATOM 1624 N N . ARG A 1 207 ? 10.595 -0.293 -36.243 1.00 44.06 207 ARG A N 1
ATOM 1625 C CA . ARG A 1 207 ? 9.131 -0.197 -36.337 1.00 44.06 207 ARG A CA 1
ATOM 1626 C C . ARG A 1 207 ? 8.498 -1.128 -35.316 1.00 44.06 207 ARG A C 1
ATOM 1628 O O . ARG A 1 207 ? 7.440 -0.735 -34.786 1.00 44.06 207 ARG A O 1
#

Sequence (207 aa):
MQALARAEALVAEVEVTLQQLGGKYEPGHSFLPALDQAEQETRQARQLDPKAEQSGYSVDCWLGRILAHKGLVLLFEFHQRGAALERVLQAAARCGEMPMIQYAMALVYEALGRRKEALEHARQAVDLADRTEQSSEYRRVLERLEAASGLVMQLRAFRGSWRVLAGLGVALLLMLFFAIEIEHPALWVLVLVLSGISFGYWKLKSR

=== Feature glossary ===
The record interleaves many kinds of information about one protein. Here is each kind framed as the question it answers.

Q: What are the backbone torsion angles?
A: φ (phi) and ψ (psi) are the two rotatable backbone dihedrals per residue: φ is the C(i-1)–N–Cα–C torsion, ψ is the N–Cα–C–N(i+1) torsion, both in degrees on (−180°, 180°]. α-helical residues cluster near (−60°, −45°); β-strand residues near (−120°, +130°). A Ramachandran plot is simply a scatter of (φ, ψ) for every residue.

Q: What is the amino-acid chain?
A: This is the polypeptide sequence — one letter per residue, N-terminus first. Length ranges from a few dozen residues for small domains to over a thousand for large multi-domain proteins.

Q: How mobile is each atom in the crystal?
A: For experimental (PDB) structures, the B-factor (temperature factor) quantifies the positional spread of each atom in the crystal — a combination of thermal vibration and static disorder — in units of Å². High B-factors mark flexible loops or poorly resolved regions; low B-factors mark the rigid, well-ordered core.

Q: Are the domains correctly placed relative to each other?
A: Predicted Aligned Error (PAE) is an AlphaFold confidence matrix: entry (i, j) is the expected error in the position of residue j, in ångströms, when the prediction is superimposed on the true structure at residue i. Low PAE within a block of residues means that block is internally rigid and well-predicted; high PAE between two blocks means their relative placement is uncertain even if each block individually is confident.

Q: How confident is the AlphaFold model at each residue?
A: pLDDT is the predicted lDDT-Cα score: AlphaFold's confidence that the local environment of each residue (all inter-atomic distances within 15 Å) is correctly placed. It is a per-residue number between 0 and 100, with higher meaning more reliable.

Q: What family and function is it annotated with?
A: Functional annotations link the protein to curated databases. InterPro entries identify conserved domains and families by matching the sequence against member-database signatures (Pfam, PROSITE, CDD, …). Gene Ontology (GO) terms describe molecular function, biological process, and cellular component in a controlled vocabulary. CATH places the structure in a hierarchical fold classification (Class/Architecture/Topology/Homologous-superfamily). The organism is the source species.

Q: How big and how compact is the whole molecule?
A: Three whole-structure scalars: the radius of gyration (RMS distance of Cα from centroid, in Å), the count of Cα–Cα contacts (pairs closer than 8 Å and separated by more than four residues in sequence — i.e. tertiary, not local, contacts), and the bounding-box dimensions. Together they distinguish compact globular folds from extended fibres or disordered chains.

Q: What known structures does this most resemble?
A: The Foldseek neighbor list gives the closest experimentally determined structures in the PDB, ranked by structural alignment. TM-score near 1 means near-identical fold; near 0.3 means only rough topology match. This is how one finds what a novel AlphaFold prediction most resembles in the solved-structure universe.

Q: Which residues are buried vs exposed?
A: SASA measures how much of the protein is reachable by solvent. It is computed by rolling a water-sized probe over the atomic surface and summing the exposed area (Å²). Per-residue SASA distinguishes core (buried, low SASA) from surface (exposed, high SASA) residues; total SASA is a whole-molecule size measure.

Q: Which residues are in helices, strands, or loops?
A: Eight-state secondary structure (DSSP): H is the canonical α-helix, G the tighter 3₁₀-helix, I the wider π-helix; E/B are β-structure, T and S are turns and bends, and '-' is everything else. DSSP derives these from the pattern of main-chain N–H···O=C hydrogen bonds, not from the sequence.

Q: Where is each backbone atom in 3D?
A: Structure coordinates are given as an mmCIF _atom_site loop: one row per atom with element, residue name, chain id, sequence number, and x/y/z position in Å. Only the four main-chain atoms per residue are included here; side chains are omitted to keep the record compact.

Q: What if only a Cα trace is available?
A: Three-state secondary structure (P-SEA) collapses the eight DSSP classes into helix (a), strand (b), and coil (c). P-SEA assigns these from Cα geometry alone — distances and angles — without requiring backbone oxygens, so it works on any Cα trace.

Q: What do the rendered images show?
A: The six renders are orthographic views along the three Cartesian axes in both directions. Representation (cartoon, sticks, or surface) and color scheme (sequence-rainbow or by-chain) vary across proteins so the training set covers all the common visualization conventions.

Q: What does the local fold look like, residue by residue?
A: Foldseek's 3Di representation compresses backbone geometry into a per-residue letter drawn from a learned twenty-state alphabet. It captures the tertiary interaction pattern around each residue — which residues are packed against it in space, regardless of where they are in sequence.

Q: What do the diagnostic plots show?
A: The contact map is a binary N×N matrix image: pixel (i, j) is dark where Cα_i and Cα_j are within 8 Å and |i−j|>4. Because the |i−j|>4 filter removes local helical contacts, off-diagonal stripes parallel to the main diagonal indicate parallel β-sheets; stripes perpendicular to it indicate antiparallel β-sheets. The Ramachandran plot scatters every residue's (φ, ψ) pair against the sterically allowed regions. The PAE heatmap renders the predicted-aligned-error matrix.